Protein AF-A0A961HLP7-F1 (afdb_monomer_lite)

Secondary structure (DSSP, 8-state):
---SSTTTTTS-------GGGTTSBHHHHHHHHHHTTGGG-BTTB--S--HHHHHHHTT-GGGTTSBGGGS-HHHHHHHHHHHHHTT--SSHHHHHHHHHHHHHHTTSSS-GGGS-HHHHHHHHHSHHHHHHHHHHHHHS-GGGGGGSTTSS--HHHHHHHHHHHHHHHHHHHHHHHHHHHHHHHTHHHHHHHHHHHTT--

Radius of gyration: 23.86 Å; chains: 1; bounding box: 59×45×54 Å

Structure (mmCIF, N/CA/C/O backbone):
data_AF-A0A961HLP7-F1
#
_entry.id   AF-A0A961HLP7-F1
#
loop_
_atom_site.group_PDB
_atom_site.id
_atom_site.type_symbol
_atom_site.label_atom_id
_atom_site.label_alt_id
_atom_site.label_comp_id
_atom_site.label_asym_id
_atom_site.label_entity_id
_atom_site.label_seq_id
_atom_site.pdbx_PDB_ins_code
_atom_site.Cartn_x
_atom_site.Cartn_y
_atom_site.Cartn_z
_atom_site.occupancy
_atom_site.B_iso_or_equiv
_atom_site.auth_seq_id
_atom_site.auth_comp_id
_atom_site.auth_asym_id
_atom_site.auth_atom_id
_atom_site.pdbx_PDB_model_num
ATOM 1 N N . MET A 1 1 ? 4.497 -29.252 -13.964 1.00 30.97 1 MET A N 1
ATOM 2 C CA . MET A 1 1 ? 3.821 -28.801 -12.726 1.00 30.97 1 MET A CA 1
ATOM 3 C C . MET A 1 1 ? 4.299 -27.392 -12.392 1.00 30.97 1 MET A C 1
ATOM 5 O O . MET A 1 1 ? 5.299 -27.224 -11.708 1.00 30.97 1 MET A O 1
ATOM 9 N N . ALA A 1 2 ? 3.642 -26.388 -12.974 1.00 39.91 2 ALA A N 1
ATOM 10 C CA . ALA A 1 2 ? 4.008 -24.976 -12.900 1.00 39.91 2 ALA A CA 1
ATOM 11 C C . ALA A 1 2 ? 2.849 -24.215 -12.243 1.00 39.91 2 ALA A C 1
ATOM 13 O O . ALA A 1 2 ? 1.773 -24.130 -12.819 1.00 39.91 2 ALA A O 1
ATOM 14 N N . GLY A 1 3 ? 3.033 -23.731 -11.014 1.00 42.09 3 GLY A N 1
ATOM 15 C CA . GLY A 1 3 ? 1.955 -23.054 -10.275 1.00 42.09 3 GLY A CA 1
ATOM 16 C C . GLY A 1 3 ? 2.418 -22.080 -9.190 1.00 42.09 3 GLY A C 1
ATOM 17 O O . GLY A 1 3 ? 1.595 -21.563 -8.447 1.00 42.09 3 GLY A O 1
ATOM 18 N N . GLY A 1 4 ? 3.724 -21.822 -9.063 1.00 43.84 4 GLY A N 1
ATOM 19 C CA . GLY A 1 4 ? 4.272 -21.079 -7.917 1.00 43.84 4 GLY A CA 1
ATOM 20 C C . GLY A 1 4 ? 4.562 -19.595 -8.146 1.00 43.84 4 GLY A C 1
ATOM 21 O O . GLY A 1 4 ? 4.684 -18.854 -7.175 1.00 43.84 4 GLY A O 1
ATOM 22 N N . ASP A 1 5 ? 4.672 -19.152 -9.396 1.00 45.06 5 ASP A N 1
ATOM 23 C CA . ASP A 1 5 ? 5.332 -17.879 -9.729 1.00 45.06 5 ASP A CA 1
ATOM 24 C C . ASP A 1 5 ? 4.432 -16.918 -10.545 1.00 45.06 5 ASP A C 1
ATOM 26 O O . ASP A 1 5 ? 4.773 -15.749 -10.725 1.00 45.06 5 ASP A O 1
ATOM 30 N N . ALA A 1 6 ? 3.221 -17.350 -10.928 1.00 48.38 6 ALA A N 1
ATOM 31 C CA . ALA A 1 6 ? 2.250 -16.546 -11.685 1.00 48.38 6 ALA A CA 1
ATOM 32 C C . ALA A 1 6 ? 1.781 -15.271 -10.954 1.00 48.38 6 ALA A C 1
ATOM 34 O O . ALA A 1 6 ? 1.327 -14.313 -11.576 1.00 48.38 6 ALA A O 1
ATOM 35 N N . TRP A 1 7 ? 1.894 -15.229 -9.628 1.00 46.88 7 TRP A N 1
ATOM 36 C CA . TRP A 1 7 ? 1.480 -14.078 -8.824 1.00 46.88 7 TRP A CA 1
ATOM 37 C C . TRP A 1 7 ? 2.570 -12.994 -8.716 1.00 46.88 7 TRP A C 1
ATOM 39 O O . TRP A 1 7 ? 2.244 -11.840 -8.452 1.00 46.88 7 TRP A O 1
ATOM 49 N N . ARG A 1 8 ? 3.849 -13.320 -8.971 1.00 46.50 8 ARG A N 1
ATOM 50 C CA . ARG A 1 8 ? 4.977 -12.368 -8.879 1.00 46.50 8 ARG A CA 1
ATOM 51 C C . ARG A 1 8 ? 4.966 -11.349 -10.013 1.00 46.50 8 ARG A C 1
ATOM 53 O O . ARG A 1 8 ? 5.166 -10.163 -9.778 1.00 46.50 8 ARG A O 1
ATOM 60 N N . VAL A 1 9 ? 4.645 -11.804 -11.222 1.00 49.34 9 VAL A N 1
ATOM 61 C CA . VAL A 1 9 ? 4.506 -10.959 -12.421 1.00 49.34 9 VAL A CA 1
ATOM 62 C C . VAL A 1 9 ? 3.402 -9.922 -12.279 1.00 49.34 9 VAL A C 1
ATOM 64 O O . VAL A 1 9 ? 3.448 -8.847 -12.867 1.00 49.34 9 VAL A O 1
ATOM 67 N N . ARG A 1 10 ? 2.410 -10.216 -11.445 1.00 47.72 10 ARG A N 1
ATOM 68 C CA . ARG A 1 10 ? 1.270 -9.339 -11.277 1.00 47.72 10 ARG A CA 1
ATOM 69 C C . ARG A 1 10 ? 1.563 -8.172 -10.301 1.00 47.72 10 ARG A C 1
ATOM 71 O O . ARG A 1 10 ? 0.868 -7.164 -10.389 1.00 47.72 10 ARG A O 1
ATOM 78 N N . LEU A 1 11 ? 2.565 -8.265 -9.411 1.00 52.88 11 LEU A N 1
ATOM 79 C CA . LEU A 1 11 ? 2.764 -7.338 -8.275 1.00 52.88 11 LEU A CA 1
ATOM 80 C C . LEU A 1 11 ? 3.536 -6.032 -8.554 1.00 52.88 11 LEU A C 1
ATOM 82 O O . LEU A 1 11 ? 3.570 -5.191 -7.663 1.00 52.88 11 LEU A O 1
ATOM 86 N N . GLY A 1 12 ? 4.125 -5.822 -9.737 1.00 48.81 12 GLY A N 1
ATOM 87 C CA . GLY A 1 12 ? 4.674 -4.510 -10.136 1.00 48.81 12 GLY A CA 1
ATOM 88 C C . GLY A 1 12 ? 5.618 -3.851 -9.113 1.00 48.81 12 GLY A C 1
ATOM 89 O O . GLY A 1 12 ? 5.481 -2.665 -8.820 1.00 48.81 12 GLY A O 1
ATOM 90 N N . ILE A 1 13 ? 6.541 -4.609 -8.512 1.00 52.31 13 ILE A N 1
ATOM 91 C CA . ILE A 1 13 ? 7.463 -4.073 -7.500 1.00 52.31 13 ILE A CA 1
ATOM 92 C C . ILE A 1 13 ? 8.642 -3.390 -8.205 1.00 52.31 13 ILE A C 1
ATOM 94 O O . ILE A 1 13 ? 9.492 -4.058 -8.792 1.00 52.31 13 ILE A O 1
ATOM 98 N N . VAL A 1 14 ? 8.708 -2.059 -8.124 1.00 49.88 14 VAL A N 1
ATOM 99 C CA . VAL A 1 14 ? 9.840 -1.253 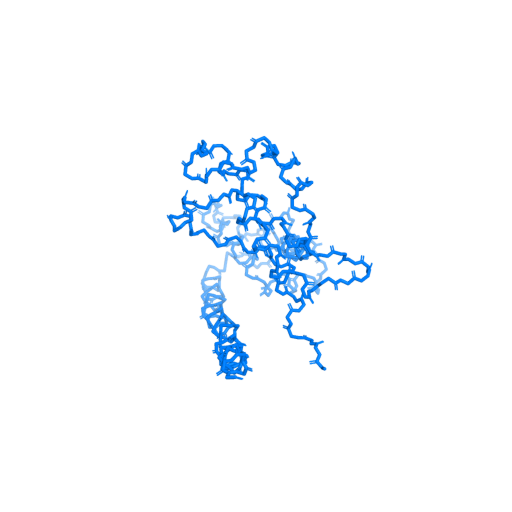-8.609 1.00 49.88 14 VAL A CA 1
ATOM 100 C C . VAL A 1 14 ? 10.923 -1.218 -7.526 1.00 49.88 14 VAL A C 1
ATOM 102 O O . VAL A 1 14 ? 10.829 -0.459 -6.563 1.00 49.88 14 VAL A O 1
ATOM 105 N N . LEU A 1 15 ? 11.959 -2.050 -7.662 1.00 45.69 15 LEU A N 1
ATOM 106 C CA . LEU A 1 15 ? 13.156 -1.975 -6.818 1.00 45.69 15 LEU A CA 1
ATOM 107 C C . LEU A 1 15 ? 13.982 -0.740 -7.215 1.00 45.69 15 LEU A C 1
ATOM 109 O O . LEU A 1 15 ? 14.573 -0.687 -8.290 1.00 45.69 15 LEU A O 1
ATOM 113 N N . GLN A 1 16 ? 14.010 0.265 -6.340 1.00 43.69 16 GLN A N 1
ATOM 114 C CA . GLN A 1 16 ? 14.802 1.487 -6.495 1.00 43.69 16 GLN A CA 1
ATOM 115 C C . GLN A 1 16 ? 16.293 1.196 -6.215 1.00 43.69 16 GLN A C 1
ATOM 117 O O . GLN A 1 16 ? 16.757 1.376 -5.093 1.00 43.69 16 GLN A O 1
ATOM 122 N N . CYS A 1 17 ? 17.059 0.751 -7.220 1.00 46.31 17 CYS A N 1
ATOM 123 C CA . CYS A 1 17 ? 18.531 0.735 -7.162 1.00 46.31 17 CYS A CA 1
ATOM 124 C C . CYS A 1 17 ? 19.141 1.202 -8.500 1.00 46.31 17 CYS A C 1
ATOM 126 O O . CYS A 1 17 ? 19.586 0.425 -9.343 1.00 46.31 17 CYS A O 1
ATOM 128 N N . TRP A 1 18 ? 19.100 2.516 -8.731 1.00 53.59 18 TRP A N 1
ATOM 129 C CA . TRP A 1 18 ? 19.423 3.135 -10.027 1.00 53.59 18 TRP A CA 1
ATOM 130 C C . TRP A 1 18 ? 20.901 3.503 -10.214 1.00 53.59 18 TRP A C 1
ATOM 132 O O . TRP A 1 18 ? 21.317 3.807 -11.332 1.00 53.59 18 TRP A O 1
ATOM 142 N N . ARG A 1 19 ? 21.714 3.492 -9.148 1.00 50.47 19 ARG A N 1
ATOM 143 C CA . ARG A 1 19 ? 23.122 3.929 -9.232 1.00 50.47 19 ARG A CA 1
ATOM 144 C C . ARG A 1 19 ? 24.009 2.966 -10.025 1.00 50.47 19 ARG A C 1
ATOM 146 O O . ARG A 1 19 ? 24.927 3.432 -10.697 1.00 50.47 19 ARG A O 1
ATOM 153 N N . ASP A 1 20 ? 23.666 1.682 -10.064 1.00 55.16 20 ASP A N 1
ATOM 154 C CA . ASP A 1 20 ? 24.504 0.665 -10.714 1.00 55.16 20 ASP A CA 1
ATOM 155 C C . ASP A 1 20 ? 24.330 0.608 -12.245 1.00 55.16 20 ASP A C 1
ATOM 157 O O . ASP A 1 20 ? 25.175 0.064 -12.954 1.00 55.16 20 ASP A O 1
ATOM 161 N N . HIS A 1 21 ? 23.279 1.237 -12.789 1.00 61.50 21 HIS A N 1
ATOM 162 C CA . HIS A 1 21 ? 22.889 1.102 -14.201 1.00 61.50 21 HIS A CA 1
ATOM 163 C C . HIS A 1 21 ? 23.145 2.352 -15.057 1.00 61.50 21 HIS A C 1
ATOM 165 O O . HIS A 1 21 ? 22.746 2.394 -16.218 1.00 61.50 21 HIS A O 1
ATOM 171 N N . SER A 1 22 ? 23.840 3.372 -14.541 1.00 71.06 22 SER A N 1
ATOM 172 C CA . SER A 1 22 ? 24.081 4.647 -15.253 1.00 71.06 22 SER A CA 1
ATOM 173 C C . SER A 1 22 ? 24.704 4.486 -16.650 1.00 71.06 22 SER A C 1
ATOM 175 O O . SER A 1 22 ? 24.454 5.300 -17.541 1.00 71.06 22 SER A O 1
ATOM 177 N N . ARG A 1 23 ? 25.482 3.415 -16.858 1.00 80.56 23 ARG A N 1
ATOM 178 C CA . ARG A 1 23 ? 26.149 3.096 -18.129 1.00 80.56 23 ARG A CA 1
ATOM 179 C C . ARG A 1 23 ? 25.249 2.398 -19.149 1.00 80.56 23 ARG A C 1
ATOM 181 O O . ARG A 1 23 ? 25.614 2.371 -20.323 1.00 80.56 23 ARG A O 1
ATOM 188 N N . TRP A 1 24 ? 24.122 1.831 -18.732 1.00 87.25 24 TRP A N 1
ATOM 189 C CA . TRP A 1 24 ? 23.231 1.079 -19.614 1.00 87.25 24 TRP A CA 1
ATOM 190 C C . TRP A 1 24 ? 22.416 2.020 -20.498 1.00 87.25 24 TRP A C 1
ATOM 192 O O . TRP A 1 24 ? 22.141 3.163 -20.118 1.00 87.25 24 TRP A O 1
ATOM 202 N N . ARG A 1 25 ? 22.028 1.544 -21.687 1.00 91.50 25 ARG A N 1
ATOM 203 C CA . ARG A 1 25 ? 21.050 2.253 -22.516 1.00 91.50 25 ARG A CA 1
ATOM 204 C C . ARG A 1 25 ? 19.651 2.005 -21.976 1.00 91.50 25 ARG A C 1
ATOM 206 O O . ARG A 1 25 ? 19.359 0.930 -21.453 1.00 91.50 25 ARG A O 1
ATOM 213 N N . VAL A 1 26 ? 18.781 2.991 -22.159 1.00 90.69 26 VAL A N 1
ATOM 214 C CA . VAL A 1 26 ? 17.373 2.929 -21.747 1.00 90.69 26 VAL A CA 1
ATOM 215 C C . VAL A 1 26 ? 16.676 1.683 -22.302 1.00 90.69 26 VAL A C 1
ATOM 217 O O . VAL A 1 26 ? 16.086 0.915 -21.545 1.00 90.69 26 VAL A O 1
ATOM 220 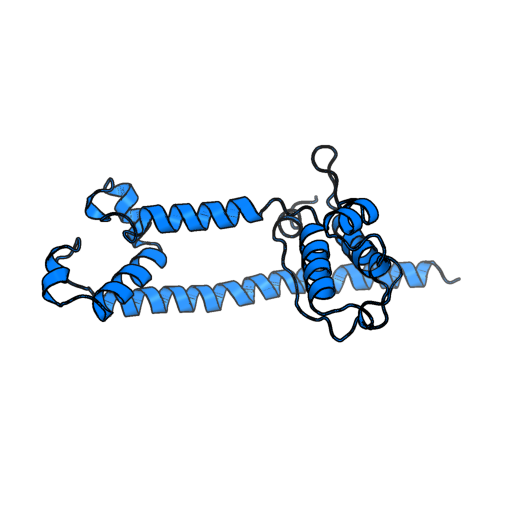N N . ARG A 1 27 ? 16.800 1.441 -23.611 1.00 92.75 27 ARG A N 1
ATOM 221 C CA . ARG A 1 27 ? 16.194 0.286 -24.287 1.00 92.75 27 ARG A CA 1
ATOM 222 C C . ARG A 1 27 ? 16.742 -1.041 -23.791 1.00 92.75 27 ARG A C 1
ATOM 224 O O . ARG A 1 27 ? 15.970 -1.974 -23.609 1.00 92.75 27 ARG A O 1
ATOM 231 N N . ASP A 1 28 ? 18.049 -1.116 -23.559 1.00 91.69 28 ASP A N 1
ATOM 232 C CA . ASP A 1 28 ? 18.704 -2.356 -23.138 1.00 91.69 28 ASP A CA 1
ATOM 233 C C . ASP A 1 28 ? 18.255 -2.758 -21.735 1.00 91.69 28 ASP A C 1
ATOM 235 O O . ASP A 1 28 ? 17.954 -3.926 -21.506 1.00 91.69 28 ASP A O 1
ATOM 239 N N . LEU A 1 29 ? 18.124 -1.790 -20.820 1.00 88.31 29 LEU A N 1
ATOM 240 C CA . LEU A 1 29 ? 17.580 -2.045 -19.489 1.00 88.31 29 LEU A CA 1
ATOM 241 C C . LEU A 1 29 ? 16.134 -2.545 -19.569 1.00 88.31 29 LEU A C 1
ATOM 243 O O . LEU A 1 29 ? 15.815 -3.581 -18.988 1.00 88.31 29 LEU A O 1
ATOM 247 N N . VAL A 1 30 ? 15.258 -1.832 -20.287 1.00 89.25 30 VAL A N 1
ATOM 248 C CA . VAL A 1 30 ? 13.838 -2.208 -20.370 1.00 89.25 30 VAL A CA 1
ATOM 249 C C . VAL A 1 30 ? 13.679 -3.569 -21.039 1.00 89.25 30 VAL A C 1
ATOM 251 O O . VAL A 1 30 ? 12.960 -4.404 -20.505 1.00 89.25 30 VAL A O 1
ATOM 254 N N . ARG A 1 31 ? 14.405 -3.846 -22.129 1.00 90.69 31 ARG A N 1
ATOM 255 C CA . ARG A 1 31 ? 14.401 -5.151 -22.808 1.00 90.69 31 ARG A CA 1
ATOM 256 C C . ARG A 1 31 ? 14.935 -6.270 -21.918 1.00 90.69 31 ARG A C 1
ATOM 258 O O . ARG A 1 31 ? 14.354 -7.350 -21.883 1.00 90.69 31 ARG A O 1
ATOM 265 N N . HIS A 1 32 ? 16.023 -6.021 -21.191 1.00 85.94 32 HIS A N 1
ATOM 266 C CA . HIS A 1 32 ? 16.581 -6.991 -20.253 1.00 85.94 32 HIS A CA 1
ATOM 267 C C . HIS A 1 32 ? 15.565 -7.344 -19.163 1.00 85.94 32 HIS A C 1
ATOM 269 O O . HIS A 1 32 ? 15.340 -8.519 -18.879 1.00 85.94 32 HIS A O 1
ATOM 275 N N . LEU A 1 33 ? 14.887 -6.334 -18.612 1.00 83.44 33 LEU A N 1
ATOM 276 C CA . LEU A 1 33 ? 13.844 -6.539 -17.613 1.00 83.44 33 LEU A CA 1
ATOM 277 C C . LEU A 1 33 ? 12.599 -7.221 -18.195 1.00 83.44 33 LEU A C 1
ATOM 279 O O . LEU A 1 33 ? 12.001 -8.068 -17.536 1.00 83.44 33 LEU A O 1
ATOM 283 N N . ALA A 1 34 ? 12.238 -6.896 -19.437 1.00 84.88 34 ALA A N 1
ATOM 284 C CA . ALA A 1 34 ? 11.142 -7.510 -20.178 1.00 84.88 34 ALA A CA 1
ATOM 285 C C . ALA A 1 34 ? 11.326 -9.037 -20.294 1.00 84.88 34 ALA A C 1
ATOM 287 O O . ALA A 1 34 ? 10.371 -9.787 -20.090 1.00 84.88 34 ALA A O 1
ATOM 288 N N . GLY A 1 35 ? 12.563 -9.501 -20.515 1.00 82.62 35 GLY A N 1
ATOM 289 C CA . GLY A 1 35 ? 12.903 -10.926 -20.611 1.00 82.62 35 GLY A CA 1
ATOM 290 C C . GLY A 1 35 ? 12.583 -11.741 -19.351 1.00 82.62 35 GLY A C 1
ATOM 291 O O . GLY A 1 35 ? 12.266 -12.924 -19.450 1.00 82.62 35 GLY A O 1
ATOM 292 N N . PHE A 1 36 ? 12.559 -11.128 -18.159 1.00 76.69 36 PHE A N 1
ATOM 293 C CA . PHE A 1 36 ? 12.128 -11.831 -16.939 1.00 76.69 36 PHE A CA 1
ATOM 294 C C . PHE A 1 36 ? 10.633 -12.185 -16.944 1.00 76.69 36 PHE A C 1
ATOM 296 O O . PHE A 1 36 ? 10.214 -13.095 -16.226 1.00 76.69 36 PHE A O 1
ATOM 303 N N . TYR A 1 37 ? 9.827 -11.488 -17.748 1.00 73.69 37 TYR A N 1
ATOM 304 C CA . TYR A 1 37 ? 8.378 -11.680 -17.834 1.00 73.69 37 TYR A CA 1
ATOM 305 C C . TYR A 1 37 ? 7.947 -12.548 -19.021 1.00 73.69 37 TYR A C 1
ATOM 307 O O . TYR A 1 37 ? 6.818 -13.034 -19.029 1.00 73.69 37 TYR A O 1
ATOM 315 N N . GLU A 1 38 ? 8.829 -12.783 -19.992 1.00 77.50 38 GLU A N 1
ATOM 316 C CA . GLU A 1 38 ? 8.560 -13.590 -21.190 1.00 77.50 38 GLU A CA 1
ATOM 317 C C . GLU A 1 38 ? 8.146 -15.045 -20.875 1.00 77.50 38 GLU A C 1
ATOM 319 O O . GLU A 1 38 ? 7.147 -15.503 -21.433 1.00 77.50 38 GLU A O 1
ATOM 324 N N . PRO A 1 39 ? 8.759 -15.753 -19.898 1.00 74.81 39 PRO A N 1
ATOM 325 C CA . PRO A 1 39 ? 8.299 -17.087 -19.491 1.00 74.81 39 PRO A CA 1
ATOM 326 C C . PRO A 1 39 ? 6.877 -17.125 -18.903 1.00 74.81 39 PRO A C 1
ATOM 328 O O . PRO A 1 39 ? 6.319 -18.203 -18.716 1.00 74.81 39 PRO A O 1
ATOM 331 N N . TRP A 1 40 ? 6.303 -15.962 -18.577 1.00 66.88 40 TRP A N 1
ATOM 332 C CA . TRP A 1 40 ? 4.986 -15.791 -17.949 1.00 66.88 40 TRP A CA 1
ATOM 333 C C . TRP A 1 40 ? 3.920 -15.267 -18.917 1.00 66.88 40 TRP A C 1
ATOM 335 O O . TRP A 1 40 ? 2.848 -14.829 -18.480 1.00 66.88 40 TRP A O 1
ATOM 345 N N . SER A 1 41 ? 4.235 -15.273 -20.212 1.00 73.31 41 SER A N 1
ATOM 346 C CA . SER A 1 41 ? 3.323 -14.925 -21.295 1.00 73.31 41 SER A CA 1
ATOM 347 C C . SER A 1 41 ? 2.293 -16.033 -21.511 1.00 73.31 41 SER A C 1
ATOM 349 O O . SER A 1 41 ? 2.644 -17.212 -21.570 1.00 73.31 41 SER A O 1
ATOM 351 N N . THR A 1 42 ? 1.016 -15.669 -21.634 1.00 75.31 42 THR A N 1
ATOM 352 C CA . THR A 1 42 ? -0.063 -16.600 -22.001 1.00 75.31 42 THR A CA 1
ATOM 353 C C . THR A 1 42 ? -0.757 -16.122 -23.279 1.00 75.31 42 THR A C 1
ATOM 355 O O . THR A 1 42 ? -0.739 -14.922 -23.559 1.00 75.31 42 THR A O 1
ATOM 358 N N . PRO A 1 43 ? -1.413 -17.008 -24.055 1.00 74.88 43 PRO A N 1
ATOM 359 C CA . PRO A 1 43 ? -2.136 -16.605 -25.267 1.00 74.88 43 PRO A CA 1
ATOM 360 C C . PRO A 1 43 ? -3.199 -15.525 -25.015 1.00 74.88 43 PRO A C 1
ATOM 362 O O . PRO A 1 43 ? -3.443 -14.680 -25.869 1.00 74.88 43 PRO A O 1
ATOM 365 N N . GLN A 1 44 ? -3.812 -15.533 -23.828 1.00 73.69 44 GLN A N 1
ATOM 366 C CA . GLN A 1 44 ? -4.819 -14.555 -23.410 1.00 73.69 44 GLN A CA 1
ATOM 367 C C . GLN A 1 44 ? -4.202 -13.256 -22.869 1.00 73.69 44 GLN A C 1
ATOM 369 O O . GLN A 1 44 ? -4.865 -12.221 -22.869 1.00 73.69 44 GLN A O 1
ATOM 374 N N . HIS A 1 45 ? -2.953 -13.294 -22.395 1.00 70.38 45 HIS A N 1
ATOM 375 C CA . HIS A 1 45 ? -2.271 -12.140 -21.818 1.00 70.38 45 HIS A CA 1
ATOM 376 C C . HIS A 1 45 ? -0.785 -12.133 -22.214 1.00 70.38 45 HIS A C 1
ATOM 378 O O . HIS A 1 45 ? 0.067 -12.617 -21.457 1.00 70.38 45 HIS A O 1
ATOM 384 N N . PRO A 1 46 ? -0.446 -11.594 -23.402 1.00 77.75 46 PRO A N 1
ATOM 385 C CA . PRO A 1 46 ? 0.930 -11.597 -23.868 1.00 77.75 46 PRO A CA 1
ATOM 386 C C . PRO A 1 46 ? 1.778 -10.695 -22.975 1.00 77.75 46 PRO A C 1
ATOM 388 O O . PRO A 1 46 ? 1.404 -9.548 -22.713 1.00 77.75 46 PRO A O 1
ATOM 391 N N . ARG A 1 47 ? 2.905 -11.222 -22.501 1.00 78.62 47 ARG A N 1
ATOM 392 C CA . ARG A 1 47 ? 3.919 -10.518 -21.709 1.00 78.62 47 ARG A CA 1
ATOM 393 C C . ARG A 1 47 ? 5.294 -10.765 -22.323 1.00 78.62 47 ARG A C 1
ATOM 395 O O . ARG A 1 47 ? 5.512 -11.851 -22.855 1.00 78.62 47 ARG A O 1
ATOM 402 N N . PRO A 1 48 ? 6.241 -9.830 -22.195 1.0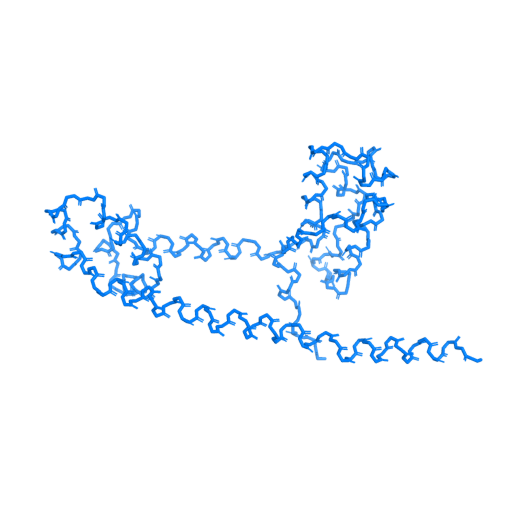0 82.25 48 PRO A N 1
ATOM 403 C CA . PRO A 1 48 ? 6.126 -8.459 -21.671 1.00 82.25 48 PRO A CA 1
ATOM 404 C C . PRO A 1 48 ? 5.385 -7.498 -22.627 1.00 82.25 48 PRO A C 1
ATOM 406 O O . PRO A 1 48 ? 4.940 -7.895 -23.702 1.00 82.25 48 PRO A O 1
ATOM 409 N N . TRP A 1 49 ? 5.232 -6.221 -22.247 1.00 83.31 49 TRP A N 1
ATOM 410 C CA . TRP A 1 49 ? 4.957 -5.174 -23.245 1.00 83.31 49 TRP A CA 1
ATOM 411 C C . TRP A 1 49 ? 6.087 -5.125 -24.278 1.00 83.31 49 TRP A C 1
ATOM 413 O O . TRP A 1 49 ? 7.256 -5.289 -23.925 1.00 83.31 49 TRP A O 1
ATOM 423 N N . ASP A 1 50 ? 5.738 -4.817 -25.530 1.00 89.81 50 ASP A N 1
ATOM 424 C CA . ASP A 1 50 ? 6.745 -4.440 -26.516 1.00 89.81 50 ASP A CA 1
ATOM 425 C C . ASP A 1 50 ? 7.551 -3.236 -26.005 1.00 89.81 50 ASP A C 1
ATOM 427 O O . ASP A 1 50 ? 6.984 -2.240 -25.545 1.00 89.81 50 ASP A O 1
ATOM 431 N N . THR A 1 51 ? 8.877 -3.366 -26.031 1.00 90.62 51 THR A N 1
ATOM 432 C CA . THR A 1 51 ? 9.786 -2.406 -25.392 1.00 90.62 51 THR A CA 1
ATOM 433 C C . THR A 1 51 ? 9.727 -1.048 -26.077 1.00 90.62 51 THR A C 1
ATOM 435 O O . THR A 1 51 ? 9.728 -0.027 -25.393 1.00 90.62 51 THR A O 1
ATOM 438 N N . ASP A 1 52 ? 9.653 -1.026 -27.405 1.00 92.12 52 ASP A N 1
ATOM 439 C CA . ASP A 1 52 ? 9.695 0.218 -28.170 1.00 92.12 52 ASP A CA 1
ATOM 440 C C . ASP A 1 52 ? 8.373 0.968 -28.039 1.00 92.12 52 ASP A C 1
ATOM 442 O O . ASP A 1 52 ? 8.361 2.122 -27.613 1.00 92.12 52 ASP A O 1
ATOM 446 N N . ALA A 1 53 ? 7.252 0.264 -28.212 1.00 91.75 53 ALA A N 1
ATOM 447 C CA . ALA A 1 53 ? 5.929 0.830 -27.976 1.00 91.75 53 ALA A CA 1
ATOM 448 C C . ALA A 1 53 ? 5.750 1.337 -26.533 1.00 91.75 53 ALA A C 1
ATOM 450 O O . ALA A 1 53 ? 5.046 2.322 -26.296 1.00 91.75 53 ALA A O 1
ATOM 451 N N . LEU A 1 54 ? 6.360 0.675 -25.544 1.00 91.31 54 LEU A N 1
ATOM 452 C CA . LEU A 1 54 ? 6.332 1.131 -24.154 1.00 91.31 54 LEU A CA 1
ATOM 453 C C . LEU A 1 54 ? 7.148 2.414 -23.958 1.00 91.31 54 LEU A C 1
ATOM 455 O O . LEU A 1 54 ? 6.666 3.338 -23.300 1.00 91.31 54 LEU A O 1
ATOM 459 N N . LEU A 1 55 ? 8.356 2.480 -24.525 1.00 93.94 55 LEU A N 1
ATOM 460 C CA . LEU A 1 55 ? 9.218 3.661 -24.451 1.00 93.94 55 LEU A CA 1
ATOM 461 C C . LEU A 1 55 ? 8.589 4.871 -25.144 1.00 93.94 55 LEU A C 1
ATOM 463 O O . LEU A 1 55 ? 8.656 5.977 -24.604 1.00 93.94 55 LEU A O 1
ATOM 467 N N . ASP A 1 56 ? 7.917 4.666 -26.272 1.00 94.88 56 ASP A N 1
ATOM 468 C CA . ASP A 1 56 ? 7.192 5.724 -26.976 1.00 94.88 56 ASP A CA 1
ATOM 469 C C . ASP A 1 56 ? 6.054 6.282 -26.118 1.00 94.88 56 ASP A C 1
ATOM 471 O O . ASP A 1 56 ? 5.934 7.496 -25.943 1.00 94.88 56 ASP A O 1
ATOM 475 N N . ARG A 1 57 ? 5.269 5.410 -25.473 1.00 92.81 57 ARG A N 1
ATOM 476 C CA . ARG A 1 57 ? 4.152 5.833 -24.609 1.00 92.81 57 ARG A CA 1
ATOM 477 C C . ARG A 1 57 ? 4.575 6.605 -23.370 1.00 92.81 57 ARG A C 1
ATOM 479 O O . ARG A 1 57 ? 3.823 7.460 -22.913 1.00 92.81 57 ARG A O 1
ATOM 486 N N . VAL A 1 58 ? 5.753 6.325 -22.815 1.00 91.94 58 VAL A N 1
ATOM 487 C CA . VAL A 1 58 ? 6.293 7.109 -21.692 1.00 91.94 58 VAL A CA 1
ATOM 488 C C . VAL A 1 58 ? 7.093 8.335 -22.156 1.00 91.94 58 VAL A C 1
ATOM 490 O O . VAL A 1 58 ? 7.734 8.997 -21.338 1.00 91.94 58 VAL A O 1
ATOM 493 N N . GLY A 1 59 ? 7.097 8.653 -23.456 1.00 93.31 59 GLY A N 1
ATOM 494 C CA . GLY A 1 59 ? 7.819 9.801 -24.008 1.00 93.31 59 GLY A CA 1
ATOM 495 C C . GLY A 1 59 ? 9.341 9.678 -23.869 1.00 93.31 59 GLY A C 1
ATOM 496 O O . GLY A 1 59 ? 10.018 10.650 -23.507 1.00 93.31 59 GLY A O 1
ATOM 497 N N . LEU A 1 60 ? 9.866 8.464 -24.067 1.00 93.69 60 LEU A N 1
ATOM 498 C CA . LEU A 1 60 ? 11.295 8.130 -24.082 1.00 93.69 60 LEU A CA 1
ATOM 499 C C . LEU A 1 60 ? 11.754 7.462 -25.389 1.00 93.69 60 LEU A C 1
ATOM 501 O O . LEU A 1 60 ? 12.914 7.056 -25.452 1.00 93.69 60 LEU A O 1
ATOM 505 N N . GLY A 1 61 ? 10.910 7.395 -26.424 1.00 91.38 61 GLY A N 1
ATOM 506 C CA . GLY A 1 61 ? 11.261 6.853 -27.746 1.00 91.38 61 GLY A CA 1
ATOM 507 C C . GLY A 1 61 ? 12.575 7.415 -28.295 1.00 91.38 61 GLY A C 1
ATOM 508 O O . GLY A 1 61 ? 13.546 6.682 -28.489 1.00 91.38 61 GLY A O 1
ATOM 509 N N . ASP A 1 62 ? 12.681 8.746 -28.369 1.00 91.50 62 ASP A N 1
ATOM 510 C CA . ASP A 1 62 ? 13.881 9.457 -28.850 1.00 91.50 62 ASP A CA 1
ATOM 511 C C . ASP A 1 62 ? 15.125 9.265 -27.963 1.00 91.50 62 ASP A C 1
ATOM 513 O O . ASP A 1 62 ? 16.250 9.596 -28.343 1.00 91.50 62 ASP A O 1
ATOM 517 N N . LYS A 1 63 ? 14.935 8.758 -26.741 1.00 91.38 63 LYS A N 1
ATOM 518 C CA . LYS A 1 63 ? 15.991 8.509 -25.751 1.00 91.38 63 LYS A CA 1
ATOM 519 C C . LYS A 1 63 ? 16.263 7.024 -25.537 1.00 91.38 63 LYS A C 1
ATOM 521 O O . LYS A 1 63 ? 17.078 6.684 -24.683 1.00 91.38 63 LYS A O 1
ATOM 526 N N . ALA A 1 64 ? 15.672 6.141 -26.342 1.00 90.62 64 ALA A N 1
ATOM 527 C CA . ALA A 1 64 ? 15.843 4.694 -26.232 1.00 90.62 64 ALA A CA 1
ATOM 528 C C . ALA A 1 64 ? 17.322 4.261 -26.298 1.00 90.62 64 ALA A C 1
ATOM 530 O O . ALA A 1 64 ? 17.734 3.329 -25.607 1.00 90.62 64 ALA A O 1
ATOM 531 N N . GLN A 1 65 ? 18.139 4.953 -27.099 1.00 91.94 65 GLN A N 1
ATOM 532 C CA . GLN A 1 65 ? 19.574 4.668 -27.248 1.00 91.94 65 GLN A CA 1
ATOM 533 C C . GLN A 1 65 ? 20.479 5.487 -26.316 1.00 91.94 65 GLN A C 1
ATOM 535 O O . GLN A 1 65 ? 21.679 5.219 -26.245 1.00 91.94 65 GLN A O 1
ATOM 540 N N . SER A 1 66 ? 19.935 6.476 -25.602 1.00 91.56 66 SER A N 1
ATOM 541 C CA . SER A 1 66 ? 20.700 7.284 -24.651 1.00 91.56 66 SER A CA 1
ATOM 542 C C . SER A 1 66 ? 21.070 6.465 -23.415 1.00 91.56 66 SER A C 1
ATOM 544 O O . SER A 1 66 ? 20.358 5.527 -23.036 1.00 91.56 66 SER A O 1
ATOM 546 N N . ARG A 1 67 ? 22.188 6.815 -22.768 1.00 90.94 67 ARG A N 1
ATOM 547 C CA . ARG A 1 67 ? 22.551 6.199 -21.490 1.00 90.94 67 ARG A CA 1
ATOM 548 C C . ARG A 1 67 ? 21.662 6.754 -20.386 1.00 90.94 67 ARG A C 1
ATOM 550 O O . ARG A 1 67 ? 21.281 7.922 -20.406 1.00 90.94 67 ARG A O 1
ATOM 557 N N . ILE A 1 68 ? 21.365 5.926 -19.391 1.00 87.06 68 ILE A N 1
ATOM 558 C CA . ILE A 1 68 ? 20.515 6.314 -18.255 1.00 87.06 68 ILE A CA 1
ATOM 559 C C . ILE A 1 68 ? 21.143 7.474 -17.463 1.00 87.06 68 ILE A C 1
ATOM 561 O O . ILE A 1 68 ? 20.427 8.345 -16.963 1.00 87.06 68 ILE A O 1
ATOM 565 N N . GLY A 1 69 ? 22.478 7.529 -17.399 1.00 84.75 69 GLY A N 1
ATOM 566 C CA . GLY A 1 69 ? 23.220 8.640 -16.799 1.00 84.75 69 GLY A CA 1
ATOM 567 C C . GLY A 1 69 ? 22.920 10.003 -17.433 1.00 84.75 69 GLY A C 1
ATOM 568 O O . GLY A 1 69 ? 22.845 10.993 -16.707 1.00 84.75 69 GLY A O 1
ATOM 569 N N . ASP A 1 70 ? 22.638 10.037 -18.736 1.00 88.06 70 ASP A N 1
ATOM 570 C CA . ASP A 1 70 ? 22.430 11.271 -19.509 1.00 88.06 70 ASP A CA 1
ATOM 571 C C . ASP A 1 70 ? 20.984 11.789 -19.427 1.00 88.06 70 ASP A C 1
ATOM 573 O O . ASP A 1 70 ? 20.660 12.862 -19.938 1.00 88.06 70 ASP A O 1
ATOM 577 N N . LEU A 1 71 ? 20.082 11.029 -18.799 1.00 86.75 71 LEU A N 1
ATOM 578 C CA . LEU A 1 71 ? 18.689 11.428 -18.640 1.00 86.75 71 LEU A CA 1
ATOM 579 C C . LEU A 1 71 ? 18.539 12.530 -17.588 1.00 86.75 71 LEU A C 1
ATOM 581 O O . LEU A 1 71 ? 19.081 12.435 -16.483 1.00 86.75 71 LEU A O 1
ATOM 585 N N . SER A 1 72 ? 17.699 13.520 -17.892 1.00 87.88 72 SER A N 1
ATOM 586 C CA . SER A 1 72 ? 17.200 14.489 -16.908 1.00 87.88 72 SER A CA 1
ATOM 587 C C . SER A 1 72 ? 16.363 13.806 -15.818 1.00 87.88 72 SER A C 1
ATOM 589 O O . SER A 1 72 ? 15.813 12.722 -16.021 1.00 87.88 72 SER A O 1
ATOM 591 N N . GLY A 1 73 ? 16.192 14.455 -14.661 1.00 81.31 73 GLY A N 1
ATOM 592 C CA . GLY A 1 73 ? 15.391 13.906 -13.556 1.00 81.31 73 GLY A CA 1
ATOM 593 C C . GLY A 1 73 ? 13.954 13.533 -13.956 1.00 81.31 73 GLY A C 1
ATOM 594 O O . GLY A 1 73 ? 13.459 12.477 -13.565 1.00 81.31 73 GLY A O 1
ATOM 595 N N . GLY A 1 74 ? 13.311 14.343 -14.806 1.00 84.06 74 GLY A N 1
ATOM 596 C CA . GLY A 1 74 ? 11.978 14.045 -15.341 1.00 84.06 74 GLY A CA 1
ATOM 597 C C . GLY A 1 74 ? 11.964 12.827 -16.270 1.00 84.06 74 GLY A C 1
ATOM 598 O O . GLY A 1 74 ? 11.088 11.974 -16.153 1.00 84.06 74 GLY A O 1
ATOM 599 N N . GLN A 1 75 ? 12.964 12.693 -17.148 1.00 89.31 75 GLN A N 1
ATOM 600 C CA . GLN A 1 75 ? 13.110 11.519 -18.019 1.00 89.31 75 GLN A CA 1
ATOM 601 C C . GLN A 1 75 ? 13.393 10.243 -17.221 1.00 89.31 75 GLN A C 1
ATOM 603 O O . GLN A 1 75 ? 12.832 9.198 -17.538 1.00 89.31 75 GLN A O 1
ATOM 608 N N . ARG A 1 76 ? 14.200 10.325 -16.157 1.00 82.88 76 ARG A N 1
ATOM 609 C CA . ARG A 1 76 ? 14.444 9.193 -15.249 1.00 82.88 76 ARG A CA 1
ATOM 610 C C . ARG A 1 76 ? 13.158 8.728 -14.580 1.00 82.88 76 ARG A C 1
ATOM 612 O O . ARG A 1 76 ? 12.864 7.545 -14.601 1.00 82.88 76 ARG A O 1
ATOM 619 N N . ARG A 1 77 ? 12.319 9.648 -14.099 1.00 80.19 77 ARG A N 1
ATOM 620 C CA . ARG A 1 77 ? 11.029 9.270 -13.503 1.00 80.19 77 ARG A CA 1
ATOM 621 C C . ARG A 1 77 ? 10.091 8.580 -14.500 1.00 80.19 77 ARG A C 1
ATOM 623 O O . ARG A 1 77 ? 9.349 7.685 -14.114 1.00 80.19 77 ARG A O 1
ATOM 630 N N . ARG A 1 78 ? 10.141 8.950 -15.784 1.00 86.38 78 ARG A N 1
ATOM 631 C CA . ARG A 1 78 ? 9.403 8.243 -16.848 1.00 86.38 78 ARG A CA 1
ATOM 632 C C . ARG A 1 78 ? 9.995 6.863 -17.157 1.00 86.38 78 ARG A C 1
ATOM 634 O O . ARG A 1 78 ? 9.240 5.941 -17.455 1.00 86.38 78 ARG A O 1
ATOM 641 N N . LEU A 1 79 ? 11.312 6.695 -17.028 1.00 88.31 79 LEU A N 1
ATOM 642 C CA . LEU A 1 79 ? 11.971 5.392 -17.134 1.00 88.31 79 LEU A CA 1
ATOM 643 C C . LEU A 1 79 ? 11.553 4.460 -15.991 1.00 88.31 79 LEU A C 1
ATOM 645 O O . LEU A 1 79 ? 11.220 3.309 -16.257 1.00 88.31 79 LEU A O 1
ATOM 649 N N . ASP A 1 80 ? 11.483 4.958 -14.754 1.00 83.50 80 ASP A N 1
ATOM 650 C CA . ASP A 1 80 ? 10.980 4.193 -13.603 1.00 83.50 80 ASP A CA 1
ATOM 651 C C . ASP A 1 80 ? 9.561 3.662 -13.865 1.00 83.50 80 ASP A C 1
ATOM 653 O O . ASP A 1 80 ? 9.253 2.505 -13.572 1.00 83.50 80 ASP A O 1
ATOM 657 N N . VAL A 1 81 ? 8.704 4.491 -14.475 1.00 84.19 81 VAL A N 1
ATOM 658 C CA . VAL A 1 81 ? 7.344 4.101 -14.878 1.00 84.19 81 VAL A CA 1
ATOM 659 C C . VAL A 1 81 ? 7.376 3.013 -15.953 1.00 84.19 81 VAL A C 1
ATOM 661 O O . VAL A 1 81 ? 6.675 2.013 -15.814 1.00 84.19 81 VAL A O 1
ATOM 664 N N . ALA A 1 82 ? 8.202 3.153 -16.996 1.00 88.25 82 ALA A N 1
ATOM 665 C CA . ALA A 1 82 ? 8.351 2.112 -18.017 1.00 88.25 82 ALA A CA 1
ATOM 666 C C . ALA A 1 82 ? 8.811 0.781 -17.403 1.00 88.25 82 ALA A C 1
ATOM 668 O O . ALA A 1 82 ? 8.222 -0.264 -17.674 1.00 88.25 82 ALA A O 1
ATOM 669 N N . VAL A 1 83 ? 9.801 0.817 -16.512 1.00 85.31 83 VAL A N 1
ATOM 670 C CA . VAL A 1 83 ? 10.294 -0.365 -15.793 1.00 85.31 83 VAL A CA 1
ATOM 671 C C . VAL A 1 83 ? 9.199 -1.009 -14.934 1.00 85.31 83 VAL A C 1
ATOM 673 O O . VAL A 1 83 ? 9.081 -2.232 -14.920 1.00 85.31 83 VAL A O 1
ATOM 676 N N . GLY A 1 84 ? 8.358 -0.218 -14.262 1.00 76.81 84 GLY A N 1
ATOM 677 C CA . GLY A 1 84 ? 7.226 -0.738 -13.486 1.00 76.81 84 GLY A CA 1
ATOM 678 C C . GLY A 1 84 ? 6.113 -1.358 -14.339 1.00 76.81 84 GLY A C 1
ATOM 679 O O . GLY A 1 84 ? 5.436 -2.285 -13.897 1.00 76.81 84 GLY A O 1
ATOM 680 N N . LEU A 1 85 ? 5.934 -0.878 -15.573 1.00 83.25 85 LEU A N 1
ATOM 681 C CA . LEU A 1 85 ? 4.869 -1.326 -16.474 1.00 83.25 85 LEU A CA 1
ATOM 682 C C . LEU A 1 85 ? 5.275 -2.488 -17.386 1.00 83.25 85 LEU A C 1
ATOM 684 O O . LEU A 1 85 ? 4.390 -3.217 -17.835 1.00 83.25 85 LEU A O 1
ATOM 688 N N . VAL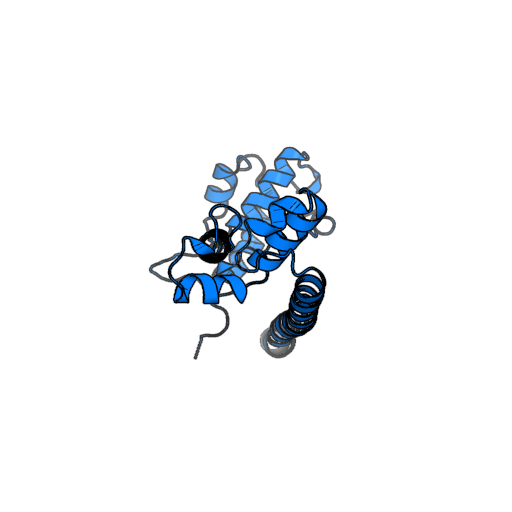 A 1 86 ? 6.572 -2.693 -17.652 1.00 86.06 86 VAL A N 1
ATOM 689 C CA . VAL A 1 86 ? 7.079 -3.655 -18.655 1.00 86.06 86 VAL A CA 1
ATOM 690 C C . VAL A 1 86 ? 6.525 -5.073 -18.482 1.00 86.06 86 VAL A C 1
ATOM 692 O O . VAL A 1 86 ? 6.227 -5.749 -19.467 1.00 86.06 86 VAL A O 1
ATOM 695 N N . GLY A 1 87 ? 6.291 -5.495 -17.235 1.00 75.12 87 GLY A N 1
ATOM 696 C CA . GLY A 1 87 ? 5.762 -6.817 -16.896 1.00 75.12 87 GLY A CA 1
ATOM 697 C C . GLY A 1 87 ? 4.256 -7.008 -17.100 1.00 75.12 87 GLY A C 1
ATOM 698 O O . GLY A 1 87 ? 3.762 -8.099 -16.825 1.00 75.12 87 GLY A O 1
ATOM 699 N N . ARG A 1 88 ? 3.514 -5.988 -17.562 1.00 76.50 88 ARG A N 1
ATOM 700 C CA . ARG A 1 88 ? 2.035 -6.002 -17.647 1.00 76.50 88 ARG A CA 1
ATOM 701 C C . ARG A 1 88 ? 1.390 -6.473 -16.332 1.00 76.50 88 ARG A C 1
ATOM 703 O O . ARG A 1 88 ? 0.759 -7.536 -16.294 1.00 76.50 88 ARG A O 1
ATOM 710 N N . PRO A 1 89 ? 1.584 -5.723 -15.230 1.00 67.44 89 PRO A N 1
ATOM 711 C CA . PRO A 1 89 ? 1.131 -6.159 -13.917 1.00 67.44 89 PRO A CA 1
ATOM 712 C C . PRO A 1 89 ? -0.403 -6.168 -13.826 1.00 67.44 89 PRO A C 1
ATOM 714 O O . PRO A 1 89 ? -1.048 -5.125 -13.839 1.00 67.44 89 PRO A O 1
ATOM 717 N N . GLU A 1 90 ? -0.995 -7.356 -13.685 1.00 63.31 90 GLU A N 1
ATOM 718 C CA . GLU A 1 90 ? -2.442 -7.520 -13.486 1.00 63.31 90 GLU A CA 1
ATOM 719 C C . GLU A 1 90 ? -2.888 -7.459 -12.009 1.00 63.31 90 GLU A C 1
ATOM 721 O O . GLU A 1 90 ? -4.083 -7.550 -11.772 1.00 63.31 90 GLU A O 1
ATOM 726 N N . LEU A 1 91 ? -2.016 -7.402 -10.985 1.00 62.97 91 LEU A N 1
ATOM 727 C CA . LEU A 1 91 ? -2.458 -7.450 -9.563 1.00 62.97 91 LEU A CA 1
ATOM 728 C C . LEU A 1 91 ? -2.630 -6.074 -8.925 1.00 62.97 91 LEU A C 1
ATOM 730 O O . LEU A 1 91 ? -3.182 -6.031 -7.827 1.00 62.97 91 LEU A O 1
ATOM 734 N N . MET A 1 92 ? -2.224 -4.969 -9.566 1.00 63.34 92 MET A N 1
ATOM 735 C CA . MET A 1 92 ? -2.402 -3.641 -8.956 1.00 63.34 92 MET A CA 1
ATOM 736 C C . MET A 1 92 ? -3.867 -3.361 -8.604 1.00 63.34 92 MET A C 1
ATOM 738 O O . MET A 1 92 ? -4.143 -2.755 -7.575 1.00 63.34 92 MET A O 1
ATOM 742 N N . TRP A 1 93 ? -4.813 -3.847 -9.412 1.00 73.31 93 TRP A N 1
ATOM 743 C CA . TRP A 1 93 ? -6.230 -3.637 -9.130 1.00 73.31 93 TRP A CA 1
ATOM 744 C C . TRP A 1 93 ? -6.741 -4.490 -7.966 1.00 73.31 93 TRP A C 1
ATOM 746 O O . TRP A 1 93 ? -7.595 -4.016 -7.234 1.00 73.31 93 TRP A O 1
ATOM 756 N N . ILE A 1 94 ? -6.228 -5.710 -7.745 1.00 78.31 94 ILE A N 1
ATOM 757 C CA . ILE A 1 94 ? -6.688 -6.564 -6.634 1.00 78.31 94 ILE A CA 1
ATOM 758 C C . ILE A 1 94 ? -6.218 -5.991 -5.304 1.00 78.31 94 ILE A C 1
ATOM 760 O O . ILE A 1 94 ? -7.003 -5.900 -4.367 1.00 78.31 94 ILE A O 1
ATOM 764 N N . THR A 1 95 ? -4.949 -5.592 -5.205 1.00 79.25 95 THR A N 1
ATOM 765 C CA . THR A 1 95 ? -4.435 -4.989 -3.970 1.00 79.25 95 THR A CA 1
ATOM 766 C C . THR A 1 95 ? -5.126 -3.661 -3.683 1.00 79.25 95 THR A C 1
ATOM 768 O O . THR A 1 95 ? -5.513 -3.423 -2.541 1.00 79.25 95 THR A O 1
ATOM 771 N N . ALA A 1 96 ? -5.366 -2.844 -4.713 1.00 82.62 96 ALA A N 1
ATOM 772 C CA . ALA A 1 96 ? -6.168 -1.633 -4.589 1.00 82.62 96 ALA A CA 1
ATOM 773 C C . ALA A 1 96 ? -7.611 -1.945 -4.160 1.00 82.62 96 ALA A C 1
ATOM 775 O O . ALA A 1 96 ? -8.111 -1.327 -3.228 1.00 82.62 96 ALA A O 1
ATOM 776 N N . LEU A 1 97 ? -8.267 -2.937 -4.769 1.00 87.31 97 LEU A N 1
ATOM 777 C CA . LEU A 1 97 ? -9.633 -3.342 -4.432 1.00 87.31 97 LEU A CA 1
ATOM 778 C C . LEU A 1 97 ? -9.737 -3.829 -2.986 1.00 87.31 97 LEU A C 1
ATOM 780 O O . LEU A 1 97 ? -10.645 -3.421 -2.272 1.00 87.31 97 LEU A O 1
ATOM 784 N N . VAL A 1 98 ? -8.796 -4.660 -2.536 1.00 87.38 98 VAL A N 1
ATOM 785 C CA . VAL A 1 98 ? -8.734 -5.129 -1.145 1.00 87.38 98 VAL A CA 1
ATOM 786 C C . VAL A 1 98 ? -8.525 -3.952 -0.191 1.00 87.38 98 VAL A C 1
ATOM 788 O O . VAL A 1 98 ? -9.182 -3.888 0.847 1.00 87.38 98 VAL A O 1
ATOM 791 N N . ALA A 1 99 ? -7.666 -2.992 -0.547 1.00 85.81 99 ALA A N 1
ATOM 792 C CA . ALA A 1 99 ? -7.465 -1.786 0.251 1.00 85.81 99 ALA A CA 1
ATOM 793 C C . ALA A 1 99 ? -8.745 -0.935 0.335 1.00 85.81 99 ALA A C 1
ATOM 795 O O . ALA A 1 99 ? -9.150 -0.556 1.433 1.00 85.81 99 ALA A O 1
ATOM 796 N N . TYR A 1 100 ? -9.425 -0.695 -0.789 1.00 88.06 100 TYR A N 1
ATOM 797 C CA . TYR A 1 100 ? -10.683 0.055 -0.820 1.00 88.06 100 TYR A CA 1
ATOM 798 C C . TYR A 1 100 ? -11.808 -0.658 -0.066 1.00 88.06 100 TYR A C 1
ATOM 800 O O . TYR A 1 100 ? -12.513 -0.019 0.712 1.00 88.06 100 TYR A O 1
ATOM 808 N N . ALA A 1 101 ? -11.950 -1.974 -0.233 1.00 88.25 101 ALA A N 1
ATOM 809 C CA . ALA A 1 101 ? -12.928 -2.771 0.500 1.00 88.25 101 ALA A CA 1
ATOM 810 C C . ALA A 1 101 ? -12.673 -2.707 2.013 1.00 88.25 101 ALA A C 1
ATOM 812 O O . ALA A 1 101 ? -13.608 -2.485 2.778 1.00 88.25 101 ALA A O 1
ATOM 813 N N . SER A 1 102 ? -11.407 -2.811 2.437 1.00 90.75 102 SER A N 1
ATOM 814 C CA . SER A 1 102 ? -11.005 -2.635 3.839 1.00 90.75 102 SER A CA 1
ATOM 815 C C . SER A 1 102 ? -11.403 -1.258 4.375 1.00 90.75 102 SER A C 1
ATOM 817 O O . SER A 1 102 ? -12.001 -1.152 5.444 1.00 90.75 102 SER A O 1
ATOM 819 N N . MET A 1 103 ? -11.122 -0.190 3.621 1.00 88.31 103 MET A N 1
ATOM 820 C CA . MET A 1 103 ? -11.497 1.169 4.017 1.00 88.31 103 MET A CA 1
ATOM 821 C C . MET A 1 103 ? -13.018 1.340 4.118 1.00 88.31 103 MET A C 1
ATOM 823 O O . MET A 1 103 ? -13.491 1.951 5.075 1.00 88.31 103 MET A O 1
ATOM 827 N N . ALA A 1 104 ? -13.790 0.766 3.195 1.00 88.06 104 ALA A N 1
ATOM 828 C CA . ALA A 1 104 ? -15.249 0.860 3.197 1.00 88.06 104 ALA A CA 1
ATOM 829 C C . ALA A 1 104 ? -15.884 0.254 4.461 1.00 88.06 104 ALA A C 1
ATOM 831 O O . ALA A 1 104 ? -16.827 0.822 5.005 1.00 88.06 104 ALA A O 1
ATOM 832 N N . VAL A 1 105 ? -15.334 -0.855 4.968 1.00 89.31 105 VAL A N 1
ATOM 833 C CA . VAL A 1 105 ? -15.849 -1.539 6.172 1.00 89.31 105 VAL A CA 1
ATOM 834 C C . VAL A 1 105 ? -15.177 -1.087 7.475 1.00 89.31 105 VAL A C 1
ATOM 836 O O . VAL A 1 105 ? -15.526 -1.563 8.551 1.00 89.31 105 VAL A O 1
ATOM 839 N N . SER A 1 106 ? -14.204 -0.175 7.405 1.00 86.75 106 SER A N 1
ATOM 840 C CA . SER A 1 106 ? -13.381 0.225 8.558 1.00 86.75 106 SER A CA 1
ATOM 841 C C . SER A 1 106 ? -14.075 1.159 9.552 1.00 86.75 106 SER A C 1
ATOM 843 O O . SER A 1 106 ? -13.594 1.324 10.671 1.00 86.75 106 SER A O 1
ATOM 845 N N . GLY A 1 107 ? -15.180 1.800 9.171 1.00 84.56 107 GLY A N 1
ATOM 846 C CA . GLY A 1 107 ? -15.792 2.847 9.987 1.00 84.56 107 GLY A CA 1
ATOM 847 C C . GLY A 1 107 ? -15.216 4.256 9.763 1.00 84.56 107 GLY A C 1
ATOM 848 O O . GLY A 1 107 ? -15.633 5.191 10.437 1.00 84.56 107 GLY A O 1
ATOM 849 N N . ILE A 1 108 ? -14.244 4.418 8.850 1.00 84.88 108 ILE A N 1
ATOM 850 C CA . ILE A 1 108 ? -13.577 5.708 8.578 1.00 84.88 108 ILE A CA 1
ATOM 851 C C . ILE A 1 108 ? -14.488 6.680 7.816 1.00 84.88 108 ILE A C 1
ATOM 853 O O . ILE A 1 108 ? -14.521 7.861 8.142 1.00 84.88 108 ILE A O 1
ATOM 857 N N . PHE A 1 109 ? -15.204 6.201 6.795 1.00 82.94 109 PHE A N 1
ATOM 858 C CA . PHE A 1 109 ? -16.071 7.047 5.961 1.00 82.94 109 PHE A CA 1
ATOM 859 C C . PHE A 1 109 ? -17.530 7.061 6.421 1.00 82.94 109 PHE A C 1
ATOM 861 O O . PHE A 1 109 ? -18.227 8.052 6.232 1.00 82.94 109 PHE A O 1
ATOM 868 N N . TYR A 1 110 ? -17.983 5.964 7.028 1.00 81.38 110 TYR A N 1
ATOM 869 C CA . TYR A 1 110 ? -19.348 5.780 7.509 1.00 81.38 110 TYR A CA 1
ATOM 870 C C . TYR A 1 110 ? -19.306 5.113 8.880 1.00 81.38 110 TYR A C 1
ATOM 872 O O . TYR A 1 110 ? -18.447 4.255 9.078 1.00 81.38 110 TYR A O 1
ATOM 880 N N . PRO A 1 111 ? -20.214 5.443 9.814 1.00 83.56 111 PRO A N 1
ATOM 881 C CA . PRO A 1 111 ? -20.264 4.783 11.113 1.00 83.56 111 PRO A CA 1
ATOM 882 C C . PRO A 1 111 ? -20.374 3.265 10.954 1.00 83.56 111 PRO A C 1
ATOM 884 O O . PRO A 1 111 ? -21.255 2.770 10.253 1.00 83.56 111 PRO A O 1
ATOM 887 N N . ILE A 1 112 ? -19.502 2.510 11.627 1.00 85.44 112 ILE A N 1
ATOM 888 C CA . I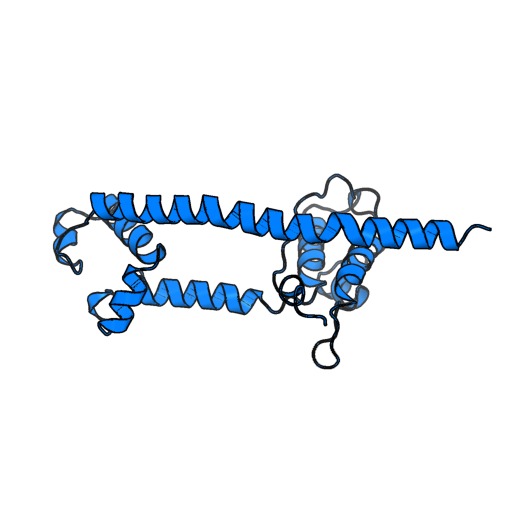LE A 1 112 ? -19.500 1.039 11.533 1.00 85.44 112 ILE A CA 1
ATOM 889 C C . ILE A 1 112 ? -20.802 0.419 12.069 1.00 85.44 112 ILE A C 1
ATOM 891 O O . ILE A 1 112 ? -21.152 -0.694 11.699 1.00 85.44 112 ILE A O 1
ATOM 895 N N . THR A 1 113 ? -21.528 1.157 12.913 1.00 84.94 113 THR A N 1
ATOM 896 C CA . THR A 1 113 ? -22.857 0.813 13.443 1.00 84.94 113 THR A CA 1
ATOM 897 C C . THR A 1 113 ? -23.968 0.886 12.399 1.00 84.94 113 THR A C 1
ATOM 899 O O . THR A 1 113 ? -25.032 0.322 12.619 1.00 84.94 113 THR A O 1
ATOM 902 N N . ALA A 1 114 ? -23.743 1.564 11.269 1.00 88.00 114 ALA A N 1
ATOM 903 C CA . ALA A 1 114 ? -24.691 1.608 10.159 1.00 88.00 114 ALA A CA 1
ATOM 904 C C . ALA A 1 114 ? -24.567 0.388 9.224 1.00 88.00 114 ALA A C 1
ATOM 906 O O . ALA A 1 114 ? -25.396 0.211 8.332 1.00 88.00 114 ALA A O 1
ATOM 907 N N . LEU A 1 115 ? -23.528 -0.438 9.394 1.00 89.25 115 LEU A N 1
ATOM 908 C CA . LEU A 1 115 ? -23.319 -1.651 8.607 1.00 89.25 115 LEU A CA 1
ATOM 909 C C . LEU A 1 115 ? -24.050 -2.847 9.240 1.00 89.25 115 LEU A C 1
ATOM 911 O O . LEU A 1 115 ? -24.184 -2.894 10.461 1.00 89.25 115 LEU A O 1
ATOM 915 N N . PRO A 1 116 ? -24.455 -3.857 8.445 1.00 93.69 116 PRO A N 1
ATOM 916 C CA . PRO A 1 116 ? -24.938 -5.127 8.983 1.00 93.69 116 PRO A CA 1
ATOM 917 C C . PRO A 1 116 ? -23.930 -5.749 9.958 1.00 93.69 116 PRO A C 1
ATOM 919 O O . PRO A 1 116 ? -22.726 -5.703 9.702 1.00 93.69 116 PRO A O 1
ATOM 922 N N . ASP A 1 117 ? -24.407 -6.400 11.022 1.00 90.94 117 ASP A N 1
ATOM 923 C CA . ASP A 1 117 ? -23.555 -6.893 12.119 1.00 90.94 117 ASP A CA 1
ATOM 924 C C . ASP A 1 117 ? -22.395 -7.780 11.654 1.00 90.94 117 ASP A C 1
ATOM 926 O O . ASP A 1 117 ? -21.263 -7.634 12.115 1.00 90.94 117 ASP A O 1
ATOM 930 N N . TRP A 1 118 ? -22.649 -8.671 10.693 1.00 93.44 118 TRP A N 1
ATOM 931 C CA . TRP A 1 118 ? -21.618 -9.544 10.129 1.00 93.44 118 TRP A CA 1
ATOM 932 C C . TRP A 1 118 ? -20.519 -8.752 9.401 1.00 93.44 118 TRP A C 1
ATOM 934 O O . TRP A 1 118 ? -19.345 -9.117 9.456 1.00 93.44 118 TRP A O 1
ATOM 944 N N . LEU A 1 119 ? -20.882 -7.646 8.748 1.00 91.81 119 LEU A N 1
ATOM 945 C CA . LEU A 1 119 ? -19.959 -6.786 8.014 1.00 91.81 119 LEU A CA 1
ATOM 946 C C . LEU A 1 119 ? -19.178 -5.878 8.973 1.00 91.81 119 LEU A C 1
ATOM 948 O O . LEU A 1 119 ? -17.968 -5.712 8.821 1.00 91.81 119 LEU A O 1
ATOM 952 N N . ALA A 1 120 ? -19.845 -5.361 10.006 1.00 90.75 120 ALA A N 1
ATOM 953 C CA . ALA A 1 120 ? -19.208 -4.636 11.101 1.00 90.75 120 ALA A CA 1
ATOM 954 C C . ALA A 1 120 ? -18.204 -5.523 11.860 1.00 90.75 120 ALA A C 1
ATOM 956 O O . ALA A 1 120 ? -17.116 -5.064 12.216 1.00 90.75 120 ALA A O 1
ATOM 957 N N . ALA A 1 121 ? -18.530 -6.803 12.074 1.00 90.50 121 ALA A N 1
ATOM 958 C CA . ALA A 1 121 ? -17.627 -7.775 12.686 1.00 90.50 121 ALA A CA 1
ATOM 959 C C . ALA A 1 121 ? -16.358 -7.977 11.843 1.00 90.50 121 ALA A C 1
ATOM 961 O O . ALA A 1 121 ? -15.254 -7.911 12.385 1.00 90.50 121 ALA A O 1
ATOM 962 N N . LEU A 1 122 ? -16.495 -8.130 10.519 1.00 90.75 122 LEU A N 1
ATOM 963 C CA . LEU A 1 122 ? -15.347 -8.210 9.608 1.00 90.75 122 LEU A CA 1
ATOM 964 C C . LEU A 1 122 ? -14.477 -6.949 9.672 1.00 90.75 122 LEU A C 1
ATOM 966 O O . LEU A 1 122 ? -13.256 -7.053 9.784 1.00 90.75 122 LEU A O 1
ATOM 970 N N . GLY A 1 123 ? -15.094 -5.764 9.656 1.00 89.50 123 GLY A N 1
ATOM 971 C CA . GLY A 1 123 ? -14.385 -4.487 9.762 1.00 89.50 123 GLY A CA 1
ATOM 972 C C . GLY A 1 123 ? -13.546 -4.368 11.036 1.00 89.50 123 GLY A C 1
ATOM 973 O O . GLY A 1 123 ? -12.383 -3.971 10.974 1.00 89.50 123 GLY A O 1
ATOM 974 N N . LYS A 1 124 ? -14.090 -4.797 12.183 1.00 90.94 124 LYS A N 1
ATOM 975 C CA . LYS A 1 124 ? -13.398 -4.786 13.486 1.00 90.94 124 LYS A CA 1
ATOM 976 C C . LYS A 1 124 ? -12.226 -5.767 13.573 1.00 90.94 124 LYS A C 1
ATOM 978 O O . LYS A 1 124 ? -11.341 -5.571 14.403 1.00 90.94 124 LYS A O 1
ATOM 983 N N . CYS A 1 125 ? -12.167 -6.799 12.733 1.00 92.69 125 CYS A N 1
ATOM 984 C CA . CYS A 1 125 ? -10.999 -7.684 12.667 1.00 92.69 125 CYS A CA 1
ATOM 985 C C . CYS A 1 125 ? -9.805 -7.035 11.949 1.00 92.69 125 CYS A C 1
ATOM 987 O O . CYS A 1 125 ? -8.659 -7.437 12.168 1.00 92.69 125 CYS A O 1
ATOM 989 N N . LEU A 1 126 ? -10.053 -6.044 11.088 1.00 93.00 126 LEU A N 1
ATOM 990 C CA . LEU A 1 126 ? -9.031 -5.426 10.248 1.00 93.00 126 LEU A CA 1
ATOM 991 C C . LEU A 1 126 ? -8.295 -4.297 10.986 1.00 93.00 126 LEU A C 1
ATOM 993 O O . LEU A 1 126 ? -8.919 -3.508 11.698 1.00 93.00 126 LEU A O 1
ATOM 997 N N . PRO A 1 127 ? -6.977 -4.131 10.763 1.00 92.88 127 PRO A N 1
ATOM 998 C CA . PRO A 1 127 ? -6.201 -3.078 11.417 1.00 92.88 127 PRO A CA 1
ATOM 999 C C . PRO A 1 127 ? -6.663 -1.672 11.007 1.00 92.88 127 PRO A C 1
ATOM 1001 O O . PRO A 1 127 ? -6.516 -0.727 11.775 1.00 92.88 127 PRO A O 1
ATOM 1004 N N . THR A 1 128 ? -7.262 -1.526 9.821 1.00 92.12 128 THR A N 1
ATOM 1005 C CA . THR A 1 128 ? -7.749 -0.243 9.297 1.00 92.12 128 THR A CA 1
ATOM 1006 C C . THR A 1 128 ? -8.802 0.399 10.207 1.00 92.12 128 THR A C 1
ATOM 1008 O O . THR A 1 128 ? -8.763 1.613 10.395 1.00 92.12 128 THR A O 1
ATOM 1011 N N . HIS A 1 129 ? -9.682 -0.393 10.831 1.00 92.62 129 HIS A N 1
ATOM 1012 C CA . HIS A 1 129 ? -10.655 0.113 11.805 1.00 92.62 129 HIS A CA 1
ATOM 1013 C C . HIS A 1 129 ? -9.965 0.742 13.021 1.00 92.62 129 HIS A C 1
ATOM 1015 O O . HIS A 1 129 ? -10.235 1.885 13.386 1.00 92.62 129 HIS A O 1
ATOM 1021 N N . TRP A 1 130 ? -9.021 0.008 13.609 1.00 93.88 130 TRP A N 1
ATOM 1022 C CA . TRP A 1 130 ? -8.308 0.413 14.819 1.00 93.88 130 TRP A CA 1
ATOM 1023 C C . TRP A 1 130 ? -7.404 1.627 14.594 1.00 93.88 130 TRP A C 1
ATOM 1025 O O . TRP A 1 130 ? -7.313 2.487 15.464 1.00 93.88 130 TRP A O 1
ATOM 1035 N N . ILE A 1 131 ? -6.800 1.756 13.409 1.00 93.00 131 ILE A N 1
ATOM 1036 C CA . ILE A 1 131 ? -6.062 2.968 13.020 1.00 93.00 131 ILE A CA 1
ATOM 1037 C C . ILE A 1 131 ? -7.004 4.180 13.000 1.00 93.00 131 ILE A C 1
ATOM 1039 O O . ILE A 1 131 ? -6.684 5.216 13.580 1.00 93.00 131 ILE A O 1
ATOM 1043 N N . GLY A 1 132 ? -8.177 4.048 12.370 1.00 90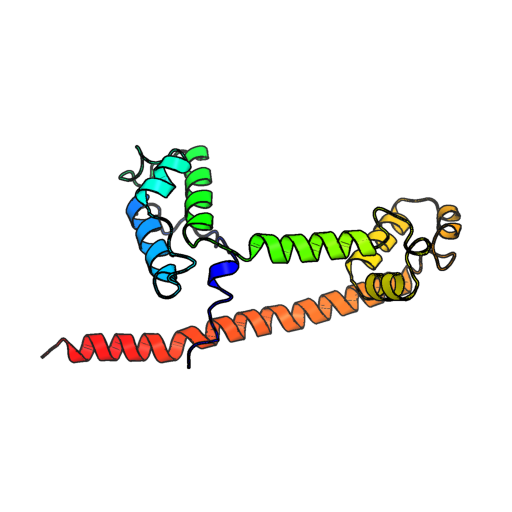.38 132 GLY A N 1
ATOM 1044 C CA . GLY A 1 132 ? -9.175 5.118 12.311 1.00 90.38 132 GLY A CA 1
ATOM 1045 C C . GLY A 1 132 ? -9.728 5.497 13.688 1.00 90.38 132 GLY A C 1
ATOM 1046 O O . GLY A 1 132 ? -9.900 6.680 13.981 1.00 90.38 132 GLY A O 1
ATOM 1047 N N . LEU A 1 133 ? -9.974 4.511 14.554 1.00 91.75 133 LEU A N 1
ATOM 1048 C CA . LEU A 1 133 ? -10.399 4.741 15.937 1.00 91.75 133 LEU A CA 1
ATOM 1049 C C . LEU A 1 133 ? -9.304 5.445 16.754 1.00 91.75 133 LEU A C 1
ATOM 1051 O O . LEU A 1 133 ? -9.595 6.422 17.438 1.00 91.75 133 LEU A O 1
ATOM 1055 N N . GLY A 1 134 ? -8.045 5.019 16.619 1.00 92.31 134 GLY A N 1
ATOM 1056 C CA . GLY A 1 134 ? -6.900 5.647 17.281 1.00 92.31 134 GLY A CA 1
ATOM 1057 C C . GLY A 1 134 ? -6.692 7.101 16.856 1.00 92.31 134 GLY A C 1
ATOM 1058 O O . GLY A 1 134 ? -6.531 7.973 17.709 1.00 92.31 134 GLY A O 1
ATOM 1059 N N . TYR A 1 135 ? -6.779 7.389 15.555 1.00 91.62 135 TYR A N 1
ATOM 1060 C CA . TYR A 1 135 ? -6.662 8.754 15.037 1.00 91.62 135 TYR A CA 1
ATOM 1061 C C . TYR A 1 135 ? -7.776 9.662 15.573 1.00 91.62 135 TYR A C 1
ATOM 1063 O O . TYR A 1 135 ? -7.505 10.753 16.070 1.00 91.62 135 TYR A O 1
ATOM 1071 N N . ARG A 1 136 ? -9.027 9.183 15.556 1.00 90.31 136 ARG A N 1
ATOM 1072 C CA . ARG A 1 136 ? -10.172 9.923 16.105 1.00 90.31 136 ARG A CA 1
ATOM 1073 C C . ARG A 1 136 ? -10.046 10.148 17.610 1.00 90.31 136 ARG A C 1
ATOM 1075 O O . ARG A 1 136 ? -10.282 11.263 18.050 1.00 90.31 136 ARG A O 1
ATOM 1082 N N . SER A 1 137 ? -9.571 9.160 18.368 1.00 91.25 137 SER A N 1
ATOM 1083 C CA . SER A 1 137 ? -9.345 9.315 19.813 1.00 91.25 137 SER A CA 1
ATOM 1084 C C . SER A 1 137 ? -8.287 10.364 20.170 1.00 91.25 137 SER A C 1
ATOM 1086 O O . SER A 1 137 ? -8.330 10.926 21.259 1.00 91.25 137 SER A O 1
ATOM 1088 N N . ALA A 1 138 ? -7.339 10.625 19.265 1.00 91.31 138 ALA A N 1
ATOM 1089 C CA . ALA A 1 138 ? -6.280 11.610 19.466 1.00 91.31 138 ALA A CA 1
ATOM 1090 C C . ALA A 1 138 ? -6.676 13.027 19.023 1.00 91.31 138 ALA A C 1
ATOM 1092 O O . ALA A 1 138 ? -6.086 13.996 19.494 1.00 91.31 138 ALA A O 1
ATOM 1093 N N . LEU A 1 139 ? -7.631 13.150 18.096 1.00 91.88 139 LEU A N 1
ATOM 1094 C CA . LEU A 1 139 ? -8.006 14.426 17.483 1.00 91.88 139 LEU A CA 1
ATOM 1095 C C . LEU A 1 139 ? -9.363 14.966 17.924 1.00 91.88 139 LEU A C 1
ATOM 1097 O O . LEU A 1 139 ? -9.578 16.174 17.845 1.00 91.88 139 LEU A O 1
ATOM 1101 N N . LEU A 1 140 ? -10.292 14.093 18.313 1.00 90.88 140 LEU A N 1
ATOM 1102 C CA . LEU A 1 140 ? -11.643 14.487 18.684 1.00 90.88 140 LEU A CA 1
ATOM 1103 C C . LEU A 1 140 ? -11.776 14.673 20.200 1.00 90.88 140 LEU A C 1
ATOM 1105 O O . LEU A 1 140 ? -11.082 14.005 20.970 1.00 90.88 140 LEU A O 1
ATOM 1109 N N . PRO A 1 141 ? -12.696 15.549 20.639 1.00 92.44 141 PRO A N 1
ATOM 1110 C CA . PRO A 1 141 ? -12.994 15.719 22.053 1.00 92.44 141 PRO A CA 1
ATOM 1111 C C . PRO A 1 141 ? -13.483 14.420 22.723 1.00 92.44 141 PRO A C 1
ATOM 1113 O O . PRO A 1 141 ? -14.122 13.595 22.058 1.00 92.44 141 PRO A O 1
ATOM 1116 N N . PRO A 1 142 ? -13.246 14.225 24.036 1.00 88.94 142 PRO A N 1
ATOM 1117 C CA . PRO A 1 142 ? -13.657 13.020 24.761 1.00 88.94 142 PRO A CA 1
ATOM 1118 C C . PRO A 1 142 ? -15.149 12.684 24.631 1.00 88.94 142 PRO A C 1
ATOM 1120 O O . PRO A 1 142 ? -15.500 11.512 24.521 1.00 88.94 142 PRO A O 1
ATOM 1123 N N . GLU A 1 143 ? -16.019 13.692 24.584 1.00 89.50 143 GLU A N 1
ATOM 1124 C CA . GLU A 1 143 ? -17.469 13.547 24.421 1.00 89.50 143 GLU A CA 1
ATOM 1125 C C . GLU A 1 143 ? -17.878 12.893 23.094 1.00 89.50 143 GLU A C 1
ATOM 1127 O O . GLU A 1 143 ? -18.901 12.208 23.036 1.00 89.50 143 GLU A O 1
ATOM 1132 N N . ALA A 1 144 ? -17.062 13.014 22.040 1.00 88.19 144 ALA A N 1
ATOM 1133 C CA . ALA A 1 144 ? -17.342 12.373 20.758 1.00 88.19 144 ALA A CA 1
ATOM 1134 C C . ALA A 1 144 ? -17.251 10.836 20.836 1.00 88.19 144 ALA A C 1
ATOM 1136 O O . ALA A 1 144 ? -17.780 10.153 19.959 1.00 88.19 144 ALA A O 1
ATOM 1137 N N . ALA A 1 145 ? -16.672 10.275 21.907 1.00 87.19 145 ALA A N 1
ATOM 1138 C CA . ALA A 1 145 ? -16.630 8.831 22.137 1.00 87.19 145 ALA A CA 1
ATOM 1139 C C . ALA A 1 145 ? -18.026 8.198 22.235 1.00 87.19 145 ALA A C 1
ATOM 1141 O O . ALA A 1 145 ? -18.189 7.021 21.915 1.00 87.19 145 ALA A O 1
ATOM 1142 N N . ALA A 1 146 ? -19.035 8.972 22.653 1.00 85.38 146 ALA A N 1
ATOM 1143 C CA . ALA A 1 146 ? -20.418 8.512 22.753 1.00 85.38 146 ALA A CA 1
ATOM 1144 C C . ALA A 1 146 ? -21.024 8.133 21.388 1.00 85.38 146 ALA A C 1
ATOM 1146 O O . ALA A 1 146 ? -21.979 7.363 21.337 1.00 85.38 146 ALA A O 1
ATOM 1147 N N . LEU A 1 147 ? -20.465 8.649 20.287 1.00 82.69 147 LEU A N 1
ATOM 1148 C CA . LEU A 1 147 ? -20.895 8.339 18.921 1.00 82.69 147 LEU A CA 1
ATOM 1149 C C . LEU A 1 147 ? -20.290 7.027 18.392 1.00 82.69 147 LEU A C 1
ATOM 1151 O O . LEU A 1 147 ? -20.718 6.523 17.353 1.00 82.69 147 LEU A O 1
ATOM 1155 N N . GLU A 1 148 ? -19.299 6.462 19.086 1.00 85.44 148 GLU A N 1
ATOM 1156 C CA . GLU A 1 148 ? -18.691 5.189 18.712 1.00 85.44 148 GLU A CA 1
ATOM 1157 C C . GLU A 1 148 ? -19.517 4.000 19.214 1.00 85.44 148 GLU A C 1
ATOM 1159 O O . GLU A 1 148 ? -20.165 4.051 20.257 1.00 85.44 148 GLU A O 1
ATOM 1164 N N . ALA A 1 149 ? -19.413 2.865 18.516 1.00 75.38 149 ALA A N 1
ATOM 1165 C CA . ALA A 1 149 ? -20.176 1.643 18.804 1.00 75.38 149 ALA A CA 1
ATOM 1166 C C . ALA A 1 149 ? -20.052 1.114 20.251 1.00 75.38 149 ALA A C 1
ATOM 1168 O O . ALA A 1 149 ? -20.888 0.328 20.684 1.00 75.38 149 ALA A O 1
ATOM 1169 N N . GLY A 1 150 ? -18.986 1.484 20.970 1.00 75.94 150 GLY A N 1
ATOM 1170 C CA . GLY A 1 150 ? -18.730 1.079 22.357 1.00 75.94 150 GLY A CA 1
ATOM 1171 C C . GLY A 1 150 ? -18.819 2.218 23.375 1.00 75.94 150 GLY A C 1
ATOM 1172 O O . GLY A 1 150 ? -18.346 2.038 24.496 1.00 75.94 150 GLY A O 1
ATOM 1173 N N . GLY A 1 151 ? -19.315 3.398 22.978 1.00 83.88 151 GLY A N 1
ATOM 1174 C CA . GLY A 1 151 ? -19.429 4.588 23.835 1.00 83.88 151 GLY A CA 1
ATOM 1175 C C . GLY A 1 151 ? -18.105 5.083 24.434 1.00 83.88 151 GLY A C 1
ATOM 1176 O O . GLY A 1 151 ? -18.100 5.855 25.388 1.00 83.88 151 GLY A O 1
ATOM 1177 N N . SER A 1 152 ? -16.975 4.584 23.935 1.00 88.12 152 SER A N 1
ATOM 1178 C CA . SER A 1 152 ? -15.636 4.819 24.465 1.00 88.12 152 SER A CA 1
ATOM 1179 C C . SER A 1 152 ? -14.598 4.639 23.359 1.00 88.12 152 SER A C 1
ATOM 1181 O O . SER A 1 152 ? -14.783 3.855 22.424 1.00 88.12 152 SER A O 1
ATOM 1183 N N . TRP A 1 153 ? -13.467 5.332 23.489 1.00 87.44 153 TRP A N 1
ATOM 1184 C CA . TRP A 1 153 ? -12.374 5.277 22.515 1.00 87.44 153 TRP A CA 1
ATOM 1185 C C . TRP A 1 153 ? -11.594 3.957 22.506 1.00 87.44 153 TRP A C 1
ATOM 1187 O O . TRP A 1 153 ? -10.820 3.713 21.584 1.00 87.44 153 TRP A O 1
ATOM 1197 N N . GLN A 1 154 ? -11.764 3.113 23.533 1.00 91.62 154 GLN A N 1
ATOM 1198 C CA . GLN A 1 154 ? -11.102 1.806 23.650 1.00 91.62 154 GLN A CA 1
ATOM 1199 C C . GLN A 1 154 ? -9.580 1.868 23.401 1.00 91.62 154 GLN A C 1
ATOM 1201 O O . GLN A 1 154 ? -8.997 0.970 22.797 1.00 91.62 154 GLN A O 1
ATOM 1206 N N . THR A 1 155 ? -8.912 2.934 23.851 1.00 90.69 155 THR A N 1
ATOM 1207 C CA . THR A 1 155 ? -7.509 3.239 23.509 1.00 90.69 155 THR A CA 1
ATOM 1208 C C . THR A 1 155 ? -6.537 2.113 23.865 1.00 90.69 155 THR A C 1
ATOM 1210 O O . THR A 1 155 ? -5.682 1.763 23.053 1.00 90.69 155 THR A O 1
ATOM 1213 N N . GLY A 1 156 ? -6.701 1.491 25.038 1.00 92.69 156 GLY A N 1
ATOM 1214 C CA . GLY A 1 156 ? -5.882 0.350 25.459 1.00 92.69 156 GLY A CA 1
ATOM 1215 C C . GLY A 1 156 ? -6.045 -0.873 24.551 1.00 92.69 156 GLY A C 1
ATOM 1216 O O . GLY A 1 156 ? -5.056 -1.486 24.152 1.00 92.69 156 GLY A O 1
ATOM 1217 N N . LEU A 1 157 ? -7.283 -1.189 24.160 1.00 93.06 157 LEU A N 1
ATOM 1218 C CA . LEU A 1 157 ? -7.563 -2.285 23.231 1.00 93.06 157 LEU A CA 1
ATOM 1219 C C . LEU A 1 157 ? -7.021 -1.972 21.831 1.00 93.06 157 LEU A C 1
ATOM 1221 O O . LEU A 1 157 ? -6.387 -2.826 21.219 1.00 93.06 157 LEU A O 1
ATOM 1225 N N . THR A 1 158 ? -7.187 -0.734 21.361 1.00 93.56 158 THR A N 1
ATOM 1226 C CA . THR A 1 158 ? -6.618 -0.249 20.097 1.00 93.56 158 THR A CA 1
ATOM 1227 C C . THR A 1 158 ? -5.105 -0.450 20.053 1.00 93.56 158 THR A C 1
ATOM 1229 O O . THR A 1 158 ? -4.588 -1.028 19.096 1.00 93.56 158 THR A O 1
ATOM 1232 N N . ALA A 1 159 ? -4.388 -0.040 21.104 1.00 94.56 159 ALA A N 1
ATOM 1233 C CA . ALA A 1 159 ? -2.942 -0.225 21.195 1.00 94.56 159 ALA A CA 1
ATOM 1234 C C . ALA A 1 159 ? -2.550 -1.713 21.157 1.00 94.56 159 ALA A C 1
ATOM 1236 O O . ALA A 1 159 ? -1.627 -2.094 20.431 1.00 94.56 159 ALA A O 1
ATOM 1237 N N . LEU A 1 160 ? -3.280 -2.569 21.880 1.00 95.94 160 LEU A N 1
ATOM 1238 C CA . LEU A 1 160 ? -3.042 -4.013 21.914 1.00 95.94 160 LEU A CA 1
ATOM 1239 C C . LEU A 1 160 ? -3.258 -4.659 20.541 1.00 95.94 160 LEU A C 1
ATOM 1241 O O . LEU A 1 160 ? -2.397 -5.401 20.066 1.00 95.94 160 LEU A O 1
ATOM 1245 N N . VAL A 1 161 ? -4.375 -4.356 19.876 1.00 95.50 161 VAL A N 1
ATOM 1246 C CA . VAL A 1 161 ? -4.714 -4.937 18.570 1.00 95.50 161 VAL A CA 1
ATOM 1247 C C . VAL A 1 161 ? -3.722 -4.497 17.496 1.00 95.50 161 VAL A C 1
ATOM 1249 O O . VAL A 1 161 ? -3.239 -5.334 16.729 1.00 95.50 161 VAL A O 1
ATOM 1252 N N . LEU A 1 162 ? -3.364 -3.211 17.454 1.00 95.19 162 LEU A N 1
ATOM 1253 C CA . LEU A 1 162 ? -2.372 -2.708 16.500 1.00 95.19 162 LEU A CA 1
ATOM 1254 C C . LEU A 1 162 ? -0.984 -3.301 16.755 1.00 95.19 162 LEU A C 1
ATOM 1256 O O . LEU A 1 162 ? -0.290 -3.644 15.798 1.00 95.19 162 LEU A O 1
ATOM 1260 N N . THR A 1 163 ? -0.607 -3.509 18.019 1.00 95.94 163 THR A N 1
ATOM 1261 C CA . THR A 1 163 ? 0.632 -4.220 18.371 1.00 95.94 163 THR A CA 1
ATOM 1262 C C . THR A 1 163 ? 0.596 -5.665 17.877 1.00 95.94 163 THR A C 1
ATOM 1264 O O . THR A 1 163 ? 1.548 -6.124 17.247 1.00 95.94 163 THR A O 1
ATOM 1267 N N . GLY A 1 164 ? -0.517 -6.374 18.080 1.00 96.38 164 GLY A N 1
ATOM 1268 C CA . GLY A 1 164 ? -0.708 -7.731 17.564 1.00 96.38 164 GLY A CA 1
ATOM 1269 C C . GLY A 1 164 ? -0.552 -7.801 16.043 1.00 96.38 164 GLY A C 1
ATOM 1270 O O . GLY A 1 164 ? 0.222 -8.613 15.532 1.00 96.38 164 GLY A O 1
ATOM 1271 N N . TRP A 1 165 ? -1.205 -6.896 15.310 1.00 95.12 165 TRP A N 1
ATOM 1272 C CA . TRP A 1 165 ? -1.073 -6.797 13.854 1.00 95.12 165 TRP A CA 1
ATOM 1273 C C . TRP A 1 165 ? 0.348 -6.448 13.401 1.00 95.12 165 TRP A C 1
ATOM 1275 O O . TRP A 1 165 ? 0.836 -7.031 12.430 1.00 95.12 165 TRP A O 1
ATOM 1285 N N . ALA A 1 166 ? 1.040 -5.556 14.112 1.00 93.88 166 ALA A N 1
ATOM 1286 C CA . ALA A 1 166 ? 2.433 -5.227 13.829 1.00 93.88 166 ALA A CA 1
ATOM 1287 C C . ALA A 1 166 ? 3.343 -6.456 13.989 1.00 93.88 166 ALA A C 1
ATOM 1289 O O . ALA A 1 166 ? 4.153 -6.739 13.104 1.00 93.88 166 ALA A O 1
ATOM 1290 N N . LEU A 1 167 ? 3.169 -7.238 15.060 1.00 95.75 167 LEU A N 1
ATOM 1291 C CA . LEU A 1 167 ? 3.924 -8.474 15.303 1.00 95.75 167 LEU A CA 1
ATOM 1292 C C . LEU A 1 167 ? 3.640 -9.553 14.249 1.00 95.75 167 LEU A C 1
ATOM 1294 O O . LEU A 1 167 ? 4.569 -10.229 13.792 1.00 95.75 167 LEU A O 1
ATOM 1298 N N . VAL A 1 168 ? 2.381 -9.698 13.823 1.00 93.62 168 VAL A N 1
ATOM 1299 C CA . VAL A 1 168 ? 2.002 -10.588 12.714 1.00 93.62 168 VAL A CA 1
ATOM 1300 C C . VAL A 1 168 ? 2.687 -10.143 11.423 1.00 93.62 168 VAL A C 1
ATOM 1302 O O . VAL A 1 168 ? 3.318 -10.964 10.757 1.00 93.62 168 VAL A O 1
ATOM 1305 N N . GLY A 1 169 ? 2.642 -8.851 11.091 1.00 87.50 169 GLY A N 1
ATOM 1306 C CA . GLY A 1 169 ? 3.306 -8.291 9.910 1.00 87.50 169 GLY A CA 1
ATOM 1307 C C . GLY A 1 169 ? 4.818 -8.531 9.916 1.00 87.50 169 GLY A C 1
ATOM 1308 O O . GLY A 1 169 ? 5.360 -9.083 8.956 1.00 87.50 169 GLY A O 1
ATOM 1309 N N . LEU A 1 170 ? 5.484 -8.215 11.032 1.00 90.88 170 LEU A N 1
ATOM 1310 C CA . LEU A 1 170 ? 6.912 -8.471 11.269 1.00 90.88 170 LEU A CA 1
ATOM 1311 C C . LEU A 1 170 ? 7.268 -9.959 11.216 1.00 90.88 170 LEU A C 1
ATOM 1313 O O . LEU A 1 170 ? 8.387 -10.318 10.870 1.00 90.88 170 LEU A O 1
ATOM 1317 N N . SER A 1 171 ? 6.326 -10.843 11.527 1.00 89.75 171 SER A N 1
ATOM 1318 C CA . SER A 1 171 ? 6.527 -12.288 11.460 1.00 89.75 171 SER A CA 1
ATOM 1319 C C . SER A 1 171 ? 6.329 -12.849 10.054 1.00 89.75 171 SER A C 1
ATOM 1321 O O . SER A 1 171 ? 7.082 -13.731 9.624 1.00 89.75 171 SER A O 1
ATOM 1323 N N . VAL A 1 172 ? 5.310 -12.382 9.337 1.00 88.06 172 VAL A N 1
ATOM 1324 C CA . VAL A 1 172 ? 4.920 -12.914 8.029 1.00 88.06 172 VAL A CA 1
ATOM 1325 C C . VAL A 1 172 ? 5.796 -12.336 6.926 1.00 88.06 172 VAL A C 1
ATOM 1327 O O . VAL A 1 172 ? 6.273 -13.104 6.092 1.00 88.06 172 VAL A O 1
ATOM 1330 N N . ALA A 1 173 ? 6.068 -11.028 6.929 1.00 82.56 173 ALA A N 1
ATOM 1331 C CA . ALA A 1 173 ? 6.781 -10.372 5.834 1.00 82.56 173 ALA A CA 1
ATOM 1332 C C . ALA A 1 173 ? 8.201 -10.928 5.619 1.00 82.56 173 ALA A C 1
ATOM 1334 O O . ALA A 1 173 ? 8.488 -11.350 4.498 1.00 82.56 173 ALA A O 1
ATOM 1335 N N . PRO A 1 174 ? 9.073 -11.069 6.639 1.00 82.75 174 PRO A N 1
ATOM 1336 C CA . PRO A 1 174 ? 10.401 -11.641 6.438 1.00 82.75 174 PRO A CA 1
ATOM 1337 C C . PRO A 1 174 ? 10.321 -13.103 6.021 1.00 82.75 174 PRO A C 1
ATOM 1339 O O . PRO A 1 174 ? 11.054 -13.529 5.140 1.00 82.75 174 PRO A O 1
ATOM 1342 N N . ARG A 1 175 ? 9.404 -13.892 6.594 1.00 79.25 175 ARG A N 1
ATOM 1343 C CA . ARG A 1 175 ? 9.251 -15.309 6.229 1.00 79.25 175 ARG A CA 1
ATOM 1344 C C . ARG A 1 175 ? 8.758 -15.476 4.798 1.00 79.25 175 ARG A C 1
ATOM 1346 O O . ARG A 1 175 ? 9.246 -16.361 4.100 1.00 79.25 175 ARG A O 1
ATOM 1353 N N . ALA A 1 176 ? 7.830 -14.636 4.354 1.00 77.81 176 ALA A N 1
ATOM 1354 C CA . ALA A 1 176 ? 7.393 -14.585 2.971 1.00 77.81 176 ALA A CA 1
ATOM 1355 C C . ALA A 1 176 ? 8.574 -14.191 2.080 1.00 77.81 176 ALA A C 1
ATOM 1357 O O . ALA A 1 176 ? 8.993 -15.003 1.265 1.00 77.81 176 ALA A O 1
ATOM 1358 N N . LEU A 1 177 ? 9.200 -13.034 2.303 1.00 74.00 177 LEU A N 1
ATOM 1359 C CA . LEU A 1 177 ? 10.339 -12.551 1.512 1.00 74.00 177 LEU A CA 1
ATOM 1360 C C . LEU A 1 177 ? 11.498 -13.559 1.451 1.00 74.00 177 LEU A C 1
ATOM 1362 O O . LEU A 1 177 ? 12.021 -13.840 0.374 1.00 74.00 177 LEU A O 1
ATOM 1366 N N . LEU A 1 178 ? 11.844 -14.194 2.571 1.00 72.81 178 LEU A N 1
ATOM 1367 C CA . LEU A 1 178 ? 12.892 -15.214 2.636 1.00 72.81 178 LEU A CA 1
ATOM 1368 C C . LEU A 1 178 ? 12.489 -16.507 1.920 1.00 72.81 178 LEU A C 1
ATOM 1370 O O . LEU A 1 178 ? 13.315 -17.102 1.230 1.00 72.81 178 LEU A O 1
ATOM 1374 N N . ARG A 1 179 ? 11.228 -16.949 2.025 1.00 71.00 179 ARG A N 1
ATOM 1375 C CA . ARG A 1 179 ? 10.720 -18.083 1.228 1.00 71.00 179 ARG A CA 1
ATOM 1376 C C . ARG A 1 179 ? 10.754 -17.774 -0.265 1.00 71.00 179 ARG A C 1
ATOM 1378 O O . ARG A 1 179 ? 10.984 -18.678 -1.066 1.00 71.00 179 ARG A O 1
ATOM 1385 N N . LEU A 1 180 ? 10.547 -16.516 -0.641 1.00 57.25 180 LEU A N 1
ATOM 1386 C CA . LEU A 1 180 ? 10.596 -16.082 -2.031 1.00 57.25 180 LEU A CA 1
ATOM 1387 C C . LEU A 1 180 ? 12.020 -16.052 -2.573 1.00 57.25 180 LEU A C 1
ATOM 1389 O O . LEU A 1 180 ? 12.237 -16.544 -3.681 1.00 57.25 180 LEU A O 1
ATOM 1393 N N . ALA A 1 181 ? 12.965 -15.553 -1.776 1.00 55.38 181 ALA A N 1
ATOM 1394 C CA . ALA A 1 181 ? 14.381 -15.476 -2.115 1.00 55.38 181 ALA A CA 1
ATOM 1395 C C . ALA A 1 181 ? 15.047 -16.863 -2.175 1.00 55.38 181 ALA A C 1
ATOM 1397 O O . ALA A 1 181 ? 15.780 -17.168 -3.115 1.00 55.38 181 ALA A O 1
ATOM 1398 N N . ARG A 1 182 ? 14.747 -17.762 -1.224 1.00 56.72 182 ARG A N 1
ATOM 1399 C CA . ARG A 1 182 ? 15.350 -19.111 -1.174 1.00 56.72 182 ARG A CA 1
ATOM 1400 C C . ARG A 1 182 ? 14.962 -20.004 -2.354 1.00 56.72 182 ARG A C 1
ATOM 1402 O O . ARG A 1 182 ? 15.727 -20.893 -2.708 1.00 56.72 182 ARG A O 1
ATOM 1409 N N . ARG A 1 183 ? 13.818 -19.762 -3.001 1.00 50.09 183 ARG A N 1
ATOM 1410 C CA . ARG A 1 183 ? 13.396 -20.513 -4.199 1.00 50.09 183 ARG A CA 1
ATOM 1411 C C . ARG A 1 183 ? 14.161 -20.140 -5.477 1.00 50.09 183 ARG A C 1
ATOM 1413 O O . ARG A 1 183 ? 13.929 -20.780 -6.495 1.00 50.09 183 ARG A O 1
ATOM 1420 N N . GLN A 1 184 ? 15.055 -19.146 -5.445 1.00 48.84 184 GLN A N 1
ATOM 1421 C CA . GLN A 1 184 ? 15.795 -18.701 -6.635 1.00 48.84 184 GLN A CA 1
ATOM 1422 C C . GLN A 1 184 ? 17.260 -19.159 -6.704 1.00 48.84 184 GLN A C 1
ATOM 1424 O O . GLN A 1 184 ? 17.779 -19.341 -7.799 1.00 48.84 184 GLN A O 1
ATOM 1429 N N . SER A 1 185 ? 17.942 -19.375 -5.576 1.00 52.19 185 SER A N 1
ATOM 1430 C CA . SER A 1 185 ? 19.415 -19.417 -5.596 1.00 52.19 185 SER A CA 1
ATOM 1431 C C . SER A 1 185 ? 20.036 -20.801 -5.863 1.00 52.19 185 SER A C 1
ATOM 1433 O O . SER A 1 185 ? 21.156 -20.877 -6.350 1.00 52.19 185 SER A O 1
ATOM 1435 N N . GLY A 1 186 ? 19.320 -21.903 -5.613 1.00 48.53 186 GLY A N 1
ATOM 1436 C CA . GLY A 1 186 ? 19.902 -23.251 -5.733 1.00 48.53 186 GLY A CA 1
ATOM 1437 C C . GLY A 1 186 ? 19.818 -23.870 -7.132 1.00 48.53 186 GLY A C 1
ATOM 1438 O O . GLY A 1 186 ? 20.816 -24.329 -7.676 1.00 48.53 186 GLY A O 1
ATOM 1439 N N . SER A 1 187 ? 18.625 -23.894 -7.733 1.00 52.97 187 SER A N 1
ATOM 1440 C CA . SER A 1 187 ? 18.372 -24.694 -8.942 1.00 52.97 187 SER A CA 1
ATOM 1441 C C . SER A 1 187 ? 18.690 -23.967 -10.249 1.00 52.97 187 SER A C 1
ATOM 1443 O O . SER A 1 187 ? 19.133 -24.605 -11.199 1.00 52.97 187 SER A O 1
ATOM 1445 N N . GLN A 1 188 ? 18.516 -22.642 -10.311 1.00 54.47 188 GLN A N 1
ATOM 1446 C CA . GLN A 1 188 ? 18.823 -21.863 -11.517 1.00 54.47 188 GLN A CA 1
ATOM 1447 C C . GLN A 1 188 ? 20.328 -21.630 -11.689 1.00 54.47 188 GLN A C 1
ATOM 1449 O O . GLN A 1 188 ? 20.817 -21.685 -12.812 1.00 54.47 188 GLN A O 1
ATOM 1454 N N . VAL A 1 189 ? 21.072 -21.449 -10.590 1.00 54.91 189 VAL A N 1
ATOM 1455 C CA . VAL A 1 189 ? 22.540 -21.322 -10.617 1.00 54.91 189 VAL A CA 1
ATOM 1456 C C . VAL A 1 189 ? 23.195 -22.663 -10.959 1.00 54.91 189 VAL A C 1
ATOM 1458 O O . VAL A 1 189 ? 24.107 -22.691 -11.780 1.00 54.91 189 VAL A O 1
ATOM 1461 N N . ALA A 1 190 ? 22.685 -23.779 -10.422 1.00 57.12 190 ALA A N 1
ATOM 1462 C CA . ALA A 1 190 ? 23.140 -25.119 -10.802 1.00 57.12 190 ALA A CA 1
ATOM 1463 C C . ALA A 1 190 ? 22.840 -25.428 -12.281 1.00 57.12 190 ALA A C 1
ATOM 1465 O O . ALA A 1 190 ? 23.749 -25.770 -13.028 1.00 57.12 190 ALA A O 1
ATOM 1466 N N . ALA A 1 191 ? 21.609 -25.189 -12.750 1.00 60.75 191 ALA A N 1
ATOM 1467 C CA . ALA A 1 191 ? 21.233 -25.435 -14.147 1.00 60.75 191 ALA A CA 1
ATOM 1468 C C . ALA A 1 191 ? 21.904 -24.478 -15.156 1.00 60.75 191 ALA A C 1
ATOM 1470 O O . ALA A 1 191 ? 22.049 -24.826 -16.330 1.00 60.75 191 ALA A O 1
ATOM 1471 N N . ALA A 1 192 ? 22.290 -23.268 -14.734 1.00 58.91 192 ALA A N 1
ATOM 1472 C CA . ALA A 1 192 ? 23.078 -22.340 -15.544 1.00 58.91 192 ALA A CA 1
ATOM 1473 C C . ALA A 1 192 ? 24.560 -22.742 -15.586 1.00 58.91 192 ALA A C 1
ATOM 1475 O O . ALA A 1 192 ? 25.154 -22.719 -16.662 1.00 58.91 192 ALA A O 1
ATOM 1476 N N . ARG A 1 193 ? 25.138 -23.176 -14.454 1.00 54.47 193 ARG A N 1
ATOM 1477 C CA . ARG A 1 193 ? 26.497 -23.738 -14.396 1.00 54.47 193 ARG A CA 1
ATOM 1478 C C . ARG A 1 193 ? 26.617 -24.969 -15.289 1.00 54.47 193 ARG A C 1
ATOM 1480 O O . ARG A 1 193 ? 27.542 -25.038 -16.090 1.00 54.47 193 ARG A O 1
ATOM 1487 N N . ASP A 1 194 ? 25.656 -25.883 -15.209 1.00 59.34 194 ASP A N 1
ATOM 1488 C CA . ASP A 1 194 ? 25.674 -27.119 -15.994 1.00 59.34 194 ASP A CA 1
ATOM 1489 C C . ASP A 1 194 ? 25.507 -26.830 -17.495 1.00 59.34 194 ASP A C 1
ATOM 1491 O O . ASP A 1 194 ? 26.180 -27.442 -18.319 1.00 59.34 194 ASP A O 1
ATOM 1495 N N . ARG A 1 195 ? 24.712 -25.814 -17.873 1.00 63.69 195 ARG A N 1
ATOM 1496 C CA . ARG A 1 195 ? 24.626 -25.346 -19.269 1.00 63.69 195 ARG A CA 1
ATOM 1497 C C . ARG A 1 195 ? 25.931 -24.745 -19.786 1.00 63.69 195 ARG A C 1
ATOM 1499 O O . ARG A 1 195 ? 26.272 -24.978 -20.944 1.00 63.69 195 ARG A O 1
ATOM 1506 N N . ILE A 1 196 ? 26.651 -23.995 -18.953 1.00 60.84 196 ILE A N 1
ATOM 1507 C CA . ILE A 1 196 ? 27.954 -23.415 -19.310 1.00 60.84 196 ILE A CA 1
ATOM 1508 C C . ILE A 1 196 ? 29.012 -24.520 -19.436 1.00 60.84 196 ILE A C 1
ATOM 1510 O O . ILE A 1 196 ? 29.776 -24.506 -20.394 1.00 60.84 196 ILE A O 1
ATOM 1514 N N . MET A 1 197 ? 29.006 -25.516 -18.543 1.00 63.38 197 MET A N 1
ATOM 1515 C CA . MET A 1 197 ? 29.928 -26.657 -18.621 1.00 63.38 197 MET A CA 1
ATOM 1516 C C . MET A 1 197 ? 29.612 -27.605 -19.788 1.00 63.38 197 MET A C 1
ATOM 1518 O O . MET A 1 197 ? 30.530 -28.125 -20.408 1.00 63.38 197 MET A O 1
ATOM 1522 N N . SER A 1 198 ? 28.339 -27.771 -20.165 1.00 67.56 198 SER A N 1
ATOM 1523 C CA . SER A 1 198 ? 27.937 -28.601 -21.317 1.00 67.56 198 SER A CA 1
ATOM 1524 C C . SER A 1 198 ? 28.217 -27.977 -22.693 1.00 67.56 198 SER A C 1
ATOM 1526 O O . SER A 1 198 ? 28.087 -28.655 -23.706 1.00 67.56 198 SER A O 1
ATOM 1528 N N . ARG A 1 199 ? 28.575 -26.685 -22.753 1.00 58.78 199 ARG A N 1
ATOM 1529 C CA . ARG A 1 199 ? 28.910 -25.964 -23.998 1.00 58.78 199 ARG A CA 1
ATOM 1530 C C . ARG A 1 199 ? 30.417 -25.787 -24.217 1.00 58.78 199 ARG A C 1
ATOM 1532 O O . ARG A 1 199 ? 30.803 -25.057 -25.125 1.00 58.78 199 ARG A O 1
ATOM 1539 N N . GLY A 1 200 ? 31.251 -26.436 -23.406 1.00 54.53 200 GLY A N 1
ATOM 1540 C CA . GLY A 1 200 ? 32.706 -26.356 -23.497 1.00 54.53 200 GLY A CA 1
ATOM 1541 C C . GLY A 1 200 ? 33.395 -27.711 -23.356 1.00 54.53 200 GLY A C 1
ATOM 1542 O O . GLY A 1 200 ? 34.002 -27.961 -22.320 1.00 54.53 200 GLY A O 1
ATOM 1543 N N . TYR A 1 201 ? 33.297 -28.549 -24.392 1.00 40.56 201 TYR A N 1
ATOM 1544 C CA . TYR A 1 201 ? 34.397 -29.285 -25.038 1.00 40.56 201 TYR A CA 1
ATOM 1545 C C . TYR A 1 201 ? 33.911 -29.743 -26.418 1.00 40.56 201 TYR A C 1
ATOM 1547 O O . TYR A 1 201 ? 32.773 -30.262 -26.480 1.00 40.56 201 TYR A O 1
#

Sequence (201 aa):
MAGGDAWRVRLGIVLQCWRDHSRWRVRDLVRHLAGFYEPWSTPQHPRPWDTDALLDRVGLGDKAQSRIGDLSGGQRRRLDVAVGLVGRPELMWITALVAYASMAVSGIFYPITALPDWLAALGKCLPTHWIGLGYRSALLPPEAAALEAGGSWQTGLTALVLTGWALVGLSVAPRALLRLARRQSGSQVAAARDRIMSRGY

pLDDT: mean 78.87, std 15.85, range [30.97, 96.38]

Foldseek 3Di:
DDDDCLQVLQPLDQDPDCPVQQAPALLVVLVVLQVVQCVNADPVRGGFPDSLVLCVVLVCNVRRGPGLNPDDPSVVVSSSVSSSPRSVRNCPVVVVVVVVLLLVCLCQVHHNVVDDPVSSVVNVLDLSNLVSLLVCVVPPDQCCCCVHPVSGSVNVVSVVSNVVVVVVCVVVVVVVVVVVVVVPDPPVVVVVVVVVVVVDD